Protein AF-A0A151J683-F1 (afdb_monomer_lite)

pLDDT: mean 82.58, std 15.47, range [33.47, 97.25]

Radius of gyration: 27.3 Å; chains: 1; bounding box: 64×72×67 Å

Organism: NCBI:txid471704

InterPro domains:
  IPR058912 Helix-turn-helix domain, animal [PF26215] (237-296)
  IPR059466 Domain of unknown function DUF8422 [PF28514] (6-114)

Secondary structure (DSSP, 8-state):
-HHHHHHHHHHHHHHHHHHHHTTTEEEEE-SSTT-EEEEEHHHHHHHHHHHHT-TTT----SS--HHHHHHHHHHHHHHHHHTTSS-HHHHHHH--SSPBPPEEEEEE-TTSTT--EEEEEE-TTBTTHHHHHHHHHHHHHHSPPPTT---SHHHHHHHHTT-PPPTT--------TTHHHH--HHHHHHHHHHTHHHHGGG--S-HHHHHHHHHHHH--SS---------TT-------TTSSS-HHHHHHHHHHHHHHHHHHS-HHHHHHHHHHHHHHHHHTT--HHHHHHHHHHHHHHHHHHHHHHHHTTT------------PPP--------

Structure (mmCIF, N/CA/C/O backbone):
data_AF-A0A151J683-F1
#
_entry.id   AF-A0A151J683-F1
#
loop_
_atom_site.group_PDB
_atom_site.id
_atom_site.type_symbol
_atom_site.label_atom_id
_atom_site.label_alt_id
_atom_site.label_comp_id
_atom_site.label_asym_id
_atom_site.label_entity_id
_atom_site.label_seq_id
_atom_site.pdbx_PDB_ins_code
_atom_site.Cartn_x
_atom_site.Cartn_y
_atom_site.Cartn_z
_atom_site.occupancy
_atom_site.B_iso_or_equiv
_atom_site.auth_seq_id
_atom_site.auth_comp_id
_atom_site.auth_asym_id
_atom_site.auth_atom_id
_atom_site.pdbx_PDB_model_num
ATOM 1 N N . MET A 1 1 ? 32.826 29.620 -10.966 1.00 59.91 1 MET A N 1
ATOM 2 C CA . MET A 1 1 ? 31.416 29.176 -11.103 1.00 59.91 1 MET A CA 1
ATOM 3 C C . MET A 1 1 ? 31.017 28.889 -12.564 1.00 59.91 1 MET A C 1
ATOM 5 O O . MET A 1 1 ? 30.569 27.783 -12.842 1.00 59.91 1 MET A O 1
ATOM 9 N N . ASN A 1 2 ? 31.281 29.788 -13.527 1.00 72.00 2 ASN A N 1
ATOM 10 C CA . ASN A 1 2 ? 30.904 29.612 -14.949 1.00 72.00 2 ASN A CA 1
ATOM 11 C C . ASN A 1 2 ? 31.523 28.403 -15.686 1.00 72.00 2 ASN A C 1
ATOM 13 O O . ASN A 1 2 ? 30.877 27.813 -16.549 1.00 72.00 2 ASN A O 1
ATOM 17 N N . PHE A 1 3 ? 32.752 27.999 -15.353 1.00 81.00 3 PHE A N 1
ATOM 18 C CA . PHE A 1 3 ? 33.409 26.854 -16.001 1.00 81.00 3 PHE A CA 1
ATOM 19 C C . PHE A 1 3 ? 32.742 25.510 -15.660 1.00 81.00 3 PHE A C 1
ATOM 21 O O . PHE A 1 3 ? 32.509 24.681 -16.540 1.00 81.00 3 PHE A O 1
ATOM 28 N N . VAL A 1 4 ? 32.367 25.321 -14.390 1.00 82.69 4 VAL A N 1
ATOM 29 C CA . VAL A 1 4 ? 31.678 24.110 -13.915 1.00 82.69 4 VAL A CA 1
ATOM 30 C C . VAL A 1 4 ? 30.303 23.989 -14.571 1.00 82.69 4 VAL A C 1
ATOM 32 O O . VAL A 1 4 ? 29.957 22.921 -15.070 1.00 82.69 4 VAL A O 1
ATOM 35 N N . ILE A 1 5 ? 29.563 25.098 -14.665 1.00 86.06 5 ILE A N 1
ATOM 36 C CA . ILE A 1 5 ? 28.252 25.140 -15.328 1.00 86.06 5 ILE A CA 1
ATOM 37 C C . ILE A 1 5 ? 28.378 24.749 -16.808 1.00 86.06 5 ILE A C 1
ATOM 39 O O . ILE A 1 5 ? 27.652 23.867 -17.265 1.00 86.06 5 ILE A O 1
ATOM 43 N N . LYS A 1 6 ? 29.346 25.313 -17.546 1.00 85.62 6 LYS A N 1
ATOM 44 C CA . LYS A 1 6 ? 29.590 24.947 -18.955 1.00 85.62 6 LYS A CA 1
ATOM 45 C C . LYS A 1 6 ? 29.946 23.465 -19.123 1.00 85.62 6 LYS A C 1
ATOM 47 O O . LYS A 1 6 ? 29.469 22.819 -20.058 1.00 85.62 6 LYS A O 1
ATOM 52 N N . LYS A 1 7 ? 30.745 22.895 -18.212 1.00 90.06 7 LYS A N 1
ATOM 53 C CA . LYS A 1 7 ? 31.099 21.465 -18.232 1.00 90.06 7 LYS A CA 1
ATOM 54 C C . LYS A 1 7 ? 29.875 20.577 -17.984 1.00 90.06 7 LYS A C 1
ATOM 56 O O . LYS A 1 7 ? 29.682 19.607 -18.716 1.00 90.06 7 LYS A O 1
ATOM 61 N N . LEU A 1 8 ? 29.019 20.936 -17.024 1.00 88.00 8 LEU A N 1
ATOM 62 C CA . LEU A 1 8 ? 27.767 20.224 -16.740 1.00 88.00 8 LEU A CA 1
ATOM 63 C C . LEU A 1 8 ? 26.769 20.320 -17.900 1.00 88.00 8 LEU A C 1
ATOM 65 O O . LEU A 1 8 ? 26.141 19.323 -18.250 1.00 88.00 8 LEU A O 1
ATOM 69 N N . GLN A 1 9 ? 26.660 21.480 -18.549 1.00 89.69 9 GLN A N 1
ATOM 70 C CA . GLN A 1 9 ? 25.826 21.656 -19.742 1.00 89.69 9 GLN A CA 1
ATOM 71 C C . GLN A 1 9 ? 26.317 20.783 -20.904 1.00 89.69 9 GLN A C 1
ATOM 73 O O . GLN A 1 9 ? 25.516 20.085 -21.530 1.00 89.69 9 GLN A O 1
ATOM 78 N N . LYS A 1 10 ? 27.635 20.756 -21.158 1.00 92.00 10 LYS A N 1
ATOM 79 C CA . LYS A 1 10 ? 28.234 19.879 -22.176 1.00 92.00 10 LYS A CA 1
ATOM 80 C C . LYS A 1 10 ? 27.976 18.405 -21.860 1.00 92.00 10 LYS A C 1
ATOM 82 O O . LYS A 1 10 ? 27.535 17.679 -22.746 1.00 92.00 10 LYS A O 1
ATOM 87 N N . ALA A 1 11 ? 28.201 17.981 -20.615 1.00 88.06 11 ALA A N 1
ATOM 88 C CA . ALA A 1 11 ? 27.941 16.611 -20.175 1.00 88.06 11 ALA A CA 1
ATOM 89 C C . ALA A 1 11 ? 26.461 16.236 -20.345 1.00 88.06 11 ALA A C 1
ATOM 91 O O . ALA A 1 11 ? 26.159 15.224 -20.962 1.00 88.06 11 ALA A O 1
ATOM 92 N N . THR A 1 12 ? 25.539 17.107 -19.924 1.00 89.81 12 THR A N 1
ATOM 93 C CA . THR A 1 12 ? 24.090 16.909 -20.092 1.00 89.81 12 THR A CA 1
ATOM 94 C C . THR A 1 12 ? 23.709 16.742 -21.561 1.00 89.81 12 THR A C 1
ATOM 96 O O . THR A 1 12 ? 22.898 15.880 -21.895 1.00 89.81 12 THR A O 1
ATOM 99 N N . ARG A 1 13 ? 24.297 17.544 -22.460 1.00 91.50 13 ARG A N 1
ATOM 100 C CA . ARG A 1 13 ? 24.064 17.425 -23.905 1.00 91.50 13 ARG A CA 1
ATOM 101 C C . ARG A 1 13 ? 24.543 16.077 -24.441 1.00 91.50 13 ARG A C 1
ATOM 103 O O . ARG A 1 13 ? 23.802 15.436 -25.177 1.00 91.50 13 ARG A O 1
ATOM 110 N N . LEU A 1 14 ? 25.743 15.643 -24.050 1.00 92.50 14 LEU A N 1
ATOM 111 C CA . LEU A 1 14 ? 26.297 14.345 -24.449 1.00 92.50 14 LEU A CA 1
ATOM 112 C C . LEU A 1 14 ? 25.451 13.185 -23.918 1.00 92.50 14 LEU A C 1
ATOM 114 O O . LEU A 1 14 ? 25.126 12.285 -24.681 1.00 92.50 14 LEU A O 1
ATOM 118 N N . THR A 1 15 ? 25.019 13.233 -22.656 1.00 87.31 15 THR A N 1
ATOM 119 C CA . THR A 1 15 ? 24.122 12.221 -22.085 1.00 87.31 15 THR A CA 1
ATOM 120 C C . THR A 1 15 ? 22.791 12.176 -22.830 1.00 87.31 15 THR A C 1
ATOM 122 O O . THR A 1 15 ? 22.326 11.097 -23.177 1.00 87.31 15 THR A O 1
ATOM 125 N N . LYS A 1 16 ? 22.182 13.331 -23.135 1.00 88.12 16 LYS A N 1
ATOM 126 C CA . LYS A 1 16 ? 20.941 13.382 -23.925 1.00 88.12 16 LYS A CA 1
ATOM 127 C C . LYS A 1 16 ? 21.124 12.786 -25.321 1.00 88.12 16 LYS A C 1
ATOM 129 O O . LYS A 1 16 ? 20.215 12.112 -25.789 1.00 88.12 16 LYS A O 1
ATOM 134 N N . GLN A 1 17 ? 22.265 13.027 -25.966 1.00 92.56 17 GLN A N 1
ATOM 135 C CA . GLN A 1 17 ? 22.574 12.435 -27.267 1.00 92.56 17 GLN A CA 1
ATOM 136 C C . GLN A 1 17 ? 22.744 10.916 -27.153 1.00 92.56 17 GLN A C 1
ATOM 138 O O . GLN A 1 17 ? 22.044 10.180 -27.834 1.00 92.56 17 GLN A O 1
ATOM 143 N N . PHE A 1 18 ? 23.547 10.449 -26.195 1.00 90.81 18 PHE A N 1
ATOM 144 C CA . PHE A 1 18 ? 23.730 9.023 -25.922 1.00 90.81 18 PHE A CA 1
ATOM 145 C C . PHE A 1 18 ? 22.398 8.300 -25.671 1.00 90.81 18 PHE A C 1
ATOM 147 O O . PHE A 1 18 ? 22.185 7.212 -26.194 1.00 90.81 18 PHE A O 1
ATOM 154 N N . LEU A 1 19 ? 21.481 8.908 -24.910 1.00 87.69 19 LEU A N 1
ATOM 155 C CA . LEU A 1 19 ? 20.151 8.346 -24.647 1.00 87.69 19 LEU A CA 1
ATOM 156 C C . LEU A 1 19 ? 19.264 8.284 -25.896 1.00 87.69 19 LEU A C 1
ATOM 158 O O . LEU A 1 19 ? 18.447 7.373 -26.008 1.00 87.69 19 LEU A O 1
ATOM 162 N N . LYS A 1 20 ? 19.404 9.239 -26.824 1.00 89.12 20 LYS A N 1
ATOM 163 C CA . LYS A 1 20 ? 18.702 9.194 -28.115 1.00 89.12 20 LYS A CA 1
ATOM 164 C C . LYS A 1 20 ? 19.240 8.065 -28.987 1.00 89.12 20 LYS A C 1
ATOM 166 O O . LYS A 1 20 ? 18.448 7.321 -29.555 1.00 89.12 20 LYS A O 1
ATOM 171 N N . ASP A 1 21 ? 20.560 7.919 -29.027 1.00 93.44 21 ASP A N 1
ATOM 172 C CA . ASP A 1 21 ? 21.237 6.907 -29.840 1.00 93.44 21 ASP A CA 1
ATOM 173 C C . ASP A 1 21 ? 21.041 5.489 -29.261 1.00 93.44 21 ASP A C 1
ATOM 175 O O . ASP A 1 21 ? 21.083 4.505 -29.993 1.00 93.44 21 ASP A O 1
ATOM 179 N N . ASN A 1 22 ? 20.761 5.374 -27.955 1.00 90.75 22 ASN A N 1
ATOM 180 C CA . ASN A 1 22 ? 20.608 4.107 -27.230 1.00 90.75 22 ASN A CA 1
ATOM 181 C C . ASN A 1 22 ? 19.241 3.993 -26.536 1.00 90.75 22 ASN A C 1
ATOM 183 O O . ASN A 1 22 ? 19.147 3.797 -25.322 1.00 90.75 22 ASN A O 1
ATOM 187 N N . SER A 1 23 ? 18.160 4.078 -27.313 1.00 89.00 23 SER A N 1
ATOM 188 C CA . SER A 1 23 ? 16.776 4.026 -26.802 1.00 89.00 23 SER A CA 1
ATOM 189 C C . SER A 1 23 ? 16.378 2.704 -26.112 1.00 89.00 23 SER A C 1
ATOM 191 O O . SER A 1 23 ? 15.359 2.647 -25.410 1.00 89.00 23 SER A O 1
ATOM 193 N N . ASN A 1 24 ? 17.198 1.660 -26.277 1.00 92.69 24 ASN A N 1
ATOM 194 C CA . ASN A 1 24 ? 17.048 0.343 -25.655 1.00 92.69 24 ASN A CA 1
ATOM 195 C C . ASN A 1 24 ? 17.653 0.258 -24.245 1.00 92.69 24 ASN A C 1
ATOM 197 O O . ASN A 1 24 ? 17.499 -0.766 -23.591 1.00 92.69 24 ASN A O 1
ATOM 201 N N . ILE A 1 25 ? 18.314 1.307 -23.747 1.00 90.19 25 ILE A N 1
ATOM 202 C CA . ILE A 1 25 ? 18.862 1.337 -22.386 1.00 90.19 25 ILE A CA 1
ATOM 203 C C . ILE A 1 25 ? 17.926 2.137 -21.482 1.00 90.19 25 ILE A C 1
ATOM 205 O O . ILE A 1 25 ? 17.517 3.252 -21.809 1.00 90.19 25 ILE A O 1
ATOM 209 N N . ILE A 1 26 ? 17.608 1.590 -20.310 1.00 89.12 26 ILE A N 1
ATOM 210 C CA . ILE A 1 26 ? 16.901 2.300 -19.246 1.00 89.12 26 ILE A CA 1
ATOM 211 C C . ILE A 1 26 ? 17.846 2.570 -18.077 1.00 89.12 26 ILE A C 1
ATOM 213 O O . ILE A 1 26 ? 18.561 1.684 -17.612 1.00 89.12 26 ILE A O 1
ATOM 217 N N . PHE A 1 27 ? 17.825 3.805 -17.582 1.00 88.94 27 PHE A N 1
ATOM 218 C CA . PHE A 1 27 ? 18.538 4.201 -16.374 1.00 88.94 27 PHE A CA 1
ATOM 219 C C . PHE A 1 27 ? 17.545 4.323 -15.221 1.00 88.94 27 PHE A C 1
ATOM 221 O O . PHE A 1 27 ? 16.542 5.027 -15.324 1.00 88.94 27 PHE A O 1
ATOM 228 N N . THR A 1 28 ? 17.823 3.636 -14.118 1.00 89.44 28 THR A N 1
ATOM 229 C CA . THR A 1 28 ? 17.003 3.670 -12.900 1.00 89.44 28 THR A CA 1
ATOM 230 C C . THR A 1 28 ? 17.891 3.683 -11.659 1.00 89.44 28 THR A C 1
ATOM 232 O O . THR A 1 28 ? 19.108 3.521 -11.747 1.00 89.44 28 THR A O 1
ATOM 235 N N . LYS A 1 29 ? 17.302 3.890 -10.484 1.00 90.38 29 LYS A N 1
ATOM 236 C CA . LYS A 1 29 ? 18.019 3.765 -9.211 1.00 90.38 29 LYS A CA 1
ATOM 237 C C . LYS A 1 29 ? 18.026 2.311 -8.746 1.00 90.38 29 LYS A C 1
ATOM 239 O O . LYS A 1 29 ? 17.080 1.572 -8.994 1.00 90.38 29 LYS A O 1
ATOM 244 N N . ALA A 1 30 ? 19.067 1.904 -8.034 1.00 89.56 30 ALA A N 1
ATOM 245 C CA . ALA A 1 30 ? 19.053 0.655 -7.284 1.00 89.56 30 ALA A CA 1
ATOM 246 C C . ALA A 1 30 ? 18.146 0.767 -6.046 1.00 89.56 30 ALA A C 1
ATOM 248 O O . ALA A 1 30 ? 17.974 1.848 -5.484 1.00 89.56 30 ALA A O 1
ATOM 249 N N . ASP A 1 31 ? 17.623 -0.369 -5.574 1.00 87.19 31 ASP A N 1
ATOM 250 C CA . ASP A 1 31 ? 16.829 -0.444 -4.333 1.00 87.19 31 ASP A CA 1
ATOM 251 C C . ASP A 1 31 ? 17.633 -0.008 -3.090 1.00 87.19 31 ASP A C 1
ATOM 253 O O . ASP A 1 31 ? 17.064 0.509 -2.132 1.00 87.19 31 ASP A O 1
ATOM 257 N N . LYS A 1 32 ? 18.964 -0.187 -3.102 1.00 84.12 32 LYS A N 1
ATOM 258 C CA . LYS A 1 32 ? 19.872 0.211 -2.014 1.00 84.12 32 LYS A CA 1
ATOM 259 C C . LYS A 1 32 ? 21.160 0.837 -2.549 1.00 84.12 32 LYS A C 1
ATOM 261 O O . LYS A 1 32 ? 21.602 0.509 -3.647 1.00 84.12 32 LYS A O 1
ATOM 266 N N . GLY A 1 33 ? 21.771 1.703 -1.739 1.00 78.94 33 GLY A N 1
ATOM 267 C CA . GLY A 1 33 ? 23.107 2.260 -1.987 1.00 78.94 33 GLY A CA 1
ATOM 268 C C . GLY A 1 33 ? 23.156 3.530 -2.842 1.00 78.94 33 GLY A C 1
ATOM 269 O O . GLY A 1 33 ? 24.246 3.956 -3.197 1.00 78.94 33 GLY A O 1
ATOM 270 N N . ASN A 1 34 ? 22.009 4.138 -3.179 1.00 81.38 34 ASN A N 1
ATOM 271 C CA . ASN A 1 34 ? 21.927 5.344 -4.023 1.00 81.38 34 ASN A CA 1
ATOM 272 C C . ASN A 1 34 ? 22.697 5.216 -5.359 1.00 81.38 34 ASN A C 1
ATOM 274 O O . ASN A 1 34 ? 23.260 6.181 -5.873 1.00 81.38 34 ASN A O 1
ATOM 278 N N . LEU A 1 35 ? 22.730 4.004 -5.916 1.00 86.31 35 LEU A N 1
ATOM 279 C CA . LEU A 1 35 ? 23.409 3.700 -7.172 1.00 86.31 35 LEU A CA 1
ATOM 280 C C . LEU A 1 35 ? 22.477 3.936 -8.361 1.00 86.31 35 LEU A C 1
ATOM 282 O O . LEU A 1 35 ? 21.280 3.656 -8.287 1.00 86.31 35 LEU A O 1
ATOM 286 N N . THR A 1 36 ? 23.040 4.408 -9.472 1.00 88.44 36 THR A N 1
ATOM 287 C CA . THR A 1 36 ? 22.355 4.436 -10.772 1.00 88.44 36 THR A CA 1
ATOM 288 C C . THR A 1 36 ? 22.694 3.160 -11.532 1.00 88.44 36 THR A C 1
ATOM 290 O O . THR A 1 36 ? 23.856 2.768 -11.590 1.00 88.44 36 THR A O 1
ATOM 293 N N . VAL A 1 37 ? 21.685 2.512 -12.106 1.00 88.50 37 VAL A N 1
ATOM 294 C CA . VAL A 1 37 ? 21.803 1.246 -12.830 1.00 88.50 37 VAL A CA 1
ATOM 295 C C . VAL A 1 37 ? 21.332 1.454 -14.261 1.00 88.50 37 VAL A C 1
ATOM 297 O O . VAL A 1 37 ? 20.245 1.990 -14.480 1.00 88.50 37 VAL A O 1
ATOM 300 N N . ALA A 1 38 ? 22.147 1.017 -15.216 1.00 90.00 38 ALA A N 1
ATOM 301 C CA . ALA A 1 38 ? 21.772 0.894 -16.617 1.00 90.00 38 ALA A CA 1
ATOM 302 C C . ALA A 1 38 ? 21.305 -0.543 -16.881 1.00 90.00 38 ALA A C 1
ATOM 304 O O . ALA A 1 38 ? 21.977 -1.493 -16.479 1.00 90.00 38 ALA A O 1
ATOM 305 N N . LEU A 1 39 ? 20.154 -0.703 -17.525 1.00 90.19 39 LEU A N 1
ATOM 306 C CA . LEU A 1 39 ? 19.576 -2.001 -17.868 1.00 90.19 39 LEU A CA 1
ATOM 307 C C . LEU A 1 39 ? 19.152 -2.005 -19.332 1.00 90.19 39 LEU A C 1
ATOM 309 O O . LEU A 1 39 ? 18.758 -0.969 -19.867 1.00 90.19 39 LEU A O 1
ATOM 313 N N . ASP A 1 40 ? 19.151 -3.185 -19.945 1.00 91.69 40 ASP A N 1
ATOM 314 C CA . ASP A 1 40 ? 18.393 -3.388 -21.173 1.00 91.69 40 ASP A CA 1
ATOM 315 C C . ASP A 1 40 ? 16.893 -3.195 -20.888 1.00 91.69 40 ASP A C 1
ATOM 317 O O . ASP A 1 40 ? 16.332 -3.742 -19.929 1.00 91.69 40 ASP A O 1
ATOM 321 N N . LYS A 1 41 ? 16.248 -2.365 -21.704 1.00 90.75 41 LYS A N 1
ATOM 322 C CA . LYS A 1 41 ? 14.857 -1.947 -21.541 1.00 90.75 41 LYS A CA 1
ATOM 323 C C . LYS A 1 41 ? 13.892 -3.107 -21.752 1.00 90.75 41 LYS A C 1
ATOM 325 O O . LYS A 1 41 ? 12.904 -3.189 -21.022 1.00 90.75 41 LYS A O 1
ATOM 330 N N . ASN A 1 42 ? 14.163 -3.994 -22.707 1.00 92.94 42 ASN A N 1
ATOM 331 C CA . ASN A 1 42 ? 13.291 -5.130 -22.993 1.00 92.94 42 ASN A CA 1
ATOM 332 C C . ASN A 1 42 ? 13.355 -6.136 -21.846 1.00 92.94 42 ASN A C 1
ATOM 334 O O . ASN A 1 42 ? 12.316 -6.469 -21.281 1.00 92.94 42 ASN A O 1
ATOM 338 N N . MET A 1 43 ? 14.562 -6.484 -21.393 1.00 90.94 43 MET A N 1
ATOM 339 C CA . MET A 1 43 ? 14.770 -7.331 -20.216 1.00 90.94 43 MET A CA 1
ATOM 340 C C . MET A 1 43 ? 14.099 -6.741 -18.965 1.00 90.94 43 MET A C 1
ATOM 342 O O . MET A 1 43 ? 13.485 -7.463 -18.178 1.00 90.94 43 MET A O 1
ATOM 346 N N . TYR A 1 44 ? 14.197 -5.423 -18.758 1.00 91.81 44 TYR A N 1
ATOM 347 C CA . TYR A 1 44 ? 13.517 -4.751 -17.650 1.00 91.81 44 TYR A CA 1
ATOM 348 C C . TYR A 1 44 ? 11.992 -4.899 -17.747 1.00 91.81 44 TYR A C 1
ATOM 350 O O . TYR A 1 44 ? 11.351 -5.296 -16.772 1.00 91.81 44 TYR A O 1
ATOM 358 N N . ILE A 1 45 ? 11.409 -4.615 -18.917 1.00 91.19 45 ILE A N 1
ATOM 359 C CA . ILE A 1 45 ? 9.962 -4.723 -19.145 1.00 91.19 45 ILE A CA 1
ATOM 360 C C . ILE A 1 45 ? 9.489 -6.168 -18.955 1.00 91.19 45 ILE A C 1
ATOM 362 O O . ILE A 1 45 ? 8.460 -6.382 -18.318 1.00 91.19 45 ILE A O 1
ATOM 366 N N . GLU A 1 46 ? 10.226 -7.157 -19.457 1.00 92.38 46 GLU A N 1
ATOM 367 C CA . GLU A 1 46 ? 9.890 -8.575 -19.295 1.00 92.38 46 GLU A CA 1
ATOM 368 C C . GLU A 1 46 ? 9.933 -9.022 -17.837 1.00 92.38 46 GLU A C 1
ATOM 370 O O . GLU A 1 46 ? 8.989 -9.663 -17.370 1.00 92.38 46 GLU A O 1
ATOM 375 N N . LYS A 1 47 ? 10.964 -8.628 -17.076 1.00 90.75 47 LYS A N 1
ATOM 376 C CA . LYS A 1 47 ? 11.034 -8.924 -15.636 1.00 90.75 47 LYS A CA 1
ATOM 377 C C . LYS A 1 47 ? 9.848 -8.325 -14.882 1.00 90.75 47 LYS A C 1
ATOM 379 O O . LYS A 1 47 ? 9.265 -8.995 -14.033 1.00 90.75 47 LYS A O 1
ATOM 384 N N . VAL A 1 48 ? 9.471 -7.083 -15.201 1.00 90.50 48 VAL A N 1
ATOM 385 C CA . VAL A 1 48 ? 8.307 -6.420 -14.592 1.00 90.50 48 VAL A CA 1
ATOM 386 C C . VAL A 1 48 ? 7.010 -7.136 -14.963 1.00 90.50 48 VAL A C 1
ATOM 388 O O . VAL A 1 48 ? 6.206 -7.411 -14.078 1.00 90.50 48 VAL A O 1
ATOM 391 N N . LYS A 1 49 ? 6.811 -7.477 -16.241 1.00 90.88 49 LYS A N 1
ATOM 392 C CA . LYS A 1 49 ? 5.623 -8.212 -16.702 1.00 90.88 49 LYS A CA 1
ATOM 393 C C . LYS A 1 49 ? 5.505 -9.577 -16.034 1.00 90.88 49 LYS A C 1
ATOM 395 O O . LYS A 1 49 ? 4.436 -9.894 -15.538 1.00 90.88 49 LYS A O 1
ATOM 400 N N . THR A 1 50 ? 6.601 -10.330 -15.966 1.00 90.88 50 THR A N 1
ATOM 401 C CA . THR A 1 50 ? 6.649 -11.642 -15.300 1.00 90.88 50 THR A CA 1
ATOM 402 C C . THR A 1 50 ? 6.247 -11.528 -13.831 1.00 90.88 50 THR A C 1
ATOM 404 O O . THR A 1 50 ? 5.486 -12.347 -13.333 1.00 90.88 50 THR A O 1
ATOM 407 N N . MET A 1 51 ? 6.706 -10.482 -13.135 1.00 86.19 51 MET A N 1
ATOM 408 C CA . MET A 1 51 ? 6.342 -10.250 -11.735 1.00 86.19 51 MET A CA 1
ATOM 409 C C . MET A 1 51 ? 4.872 -9.831 -11.562 1.00 86.19 51 MET A C 1
ATOM 411 O O . MET A 1 51 ? 4.249 -10.207 -10.577 1.00 86.19 51 MET A O 1
ATOM 415 N N . LEU A 1 52 ? 4.318 -9.064 -12.505 1.00 86.38 52 LEU A N 1
ATOM 416 C CA . LEU A 1 52 ? 2.917 -8.624 -12.492 1.00 86.38 52 LEU A CA 1
ATOM 417 C C . LEU A 1 52 ? 1.930 -9.680 -13.013 1.00 86.38 52 LEU A C 1
ATOM 419 O O . LEU A 1 52 ? 0.722 -9.463 -12.932 1.00 86.38 52 LEU A O 1
ATOM 423 N N . ASP A 1 53 ? 2.412 -10.792 -13.574 1.00 87.12 53 ASP A N 1
ATOM 424 C CA . ASP A 1 53 ? 1.545 -11.860 -14.076 1.00 87.12 53 ASP A CA 1
ATOM 425 C C . ASP A 1 53 ? 1.013 -12.777 -12.964 1.00 87.12 53 ASP A C 1
ATOM 427 O O . ASP A 1 53 ? 0.056 -13.515 -13.194 1.00 87.12 53 ASP A O 1
ATOM 431 N N . ASP A 1 54 ? 1.569 -12.668 -11.752 1.00 83.38 54 ASP A N 1
ATOM 432 C CA . ASP A 1 54 ? 1.085 -13.356 -10.556 1.00 83.38 54 ASP A CA 1
ATOM 433 C C . ASP A 1 54 ? -0.400 -13.047 -10.292 1.00 83.38 54 ASP A C 1
ATOM 435 O O . ASP A 1 54 ? -0.763 -11.942 -9.878 1.00 83.38 54 ASP A O 1
ATOM 439 N N . LYS A 1 55 ? -1.255 -14.047 -10.534 1.00 76.94 55 LYS A N 1
ATOM 440 C CA . LYS A 1 55 ? -2.715 -13.952 -10.385 1.00 76.94 55 LYS A CA 1
ATOM 441 C C . LYS A 1 55 ? -3.183 -14.050 -8.938 1.00 76.94 55 LYS A C 1
ATOM 443 O O . LYS A 1 55 ? -4.335 -13.707 -8.681 1.00 76.94 55 LYS A O 1
ATOM 448 N N . ASP A 1 56 ? -2.326 -14.495 -8.021 1.00 73.06 56 ASP A N 1
ATOM 449 C CA . ASP A 1 56 ? -2.662 -14.540 -6.598 1.00 73.06 56 ASP A CA 1
ATOM 450 C C . ASP A 1 56 ? -2.592 -13.131 -5.987 1.00 73.06 56 ASP A C 1
ATOM 452 O O . ASP A 1 56 ? -3.388 -12.791 -5.113 1.00 73.06 56 ASP A O 1
ATOM 456 N N . THR A 1 57 ? -1.673 -12.291 -6.483 1.00 72.62 57 THR A N 1
ATOM 457 C CA . THR A 1 57 ? -1.447 -10.928 -5.972 1.00 72.62 57 THR A CA 1
ATOM 458 C C . THR A 1 57 ? -2.086 -9.837 -6.839 1.00 72.62 57 THR A C 1
ATOM 460 O O . THR A 1 57 ? -2.588 -8.840 -6.311 1.00 72.62 57 THR A O 1
ATOM 463 N N . TYR A 1 58 ? -2.061 -9.977 -8.169 1.00 77.88 58 TYR A N 1
ATOM 464 C CA . TYR A 1 58 ? -2.455 -8.919 -9.103 1.00 77.88 58 TYR A CA 1
ATOM 465 C C . TYR A 1 58 ? -3.662 -9.303 -9.959 1.00 77.88 58 TYR A C 1
ATOM 467 O O . TYR A 1 58 ? -3.767 -10.401 -10.501 1.00 77.88 58 TYR A O 1
ATOM 475 N N . MET A 1 59 ? -4.548 -8.330 -10.176 1.00 78.19 59 MET A N 1
ATOM 476 C CA . MET A 1 59 ? -5.697 -8.462 -11.067 1.00 78.19 59 MET A CA 1
ATOM 477 C C . MET A 1 59 ? -5.673 -7.370 -12.135 1.00 78.19 59 MET A C 1
ATOM 479 O O . MET A 1 59 ? -5.502 -6.185 -11.844 1.00 78.19 59 MET A O 1
ATOM 483 N N . LYS A 1 60 ? -5.882 -7.768 -13.392 1.00 79.31 60 LYS A N 1
ATOM 484 C CA . LYS A 1 60 ? -5.986 -6.826 -14.507 1.00 79.31 60 LYS A CA 1
ATOM 485 C C . LYS A 1 60 ? -7.349 -6.138 -14.477 1.00 79.31 60 LYS A C 1
ATOM 487 O O . LYS A 1 60 ? -8.385 -6.796 -14.507 1.00 79.31 60 LYS A O 1
ATOM 492 N N . ILE A 1 61 ? -7.339 -4.810 -14.470 1.00 76.12 61 ILE A N 1
ATOM 493 C CA . ILE A 1 61 ? -8.553 -3.993 -14.530 1.00 76.12 61 ILE A CA 1
ATOM 494 C C . ILE A 1 61 ? -8.855 -3.664 -15.999 1.00 76.12 61 ILE A C 1
ATOM 496 O O . ILE A 1 61 ? -7.956 -3.302 -16.757 1.00 76.12 61 ILE A O 1
ATOM 500 N N . LEU A 1 62 ? -10.122 -3.801 -16.406 1.00 76.56 62 LEU A N 1
ATOM 501 C CA . LEU A 1 62 ? -10.567 -3.599 -17.795 1.00 76.56 62 LEU A CA 1
ATOM 502 C C . LEU A 1 62 ? -10.803 -2.127 -18.163 1.00 76.56 62 LEU A C 1
ATOM 504 O O . LEU A 1 62 ? -10.767 -1.775 -19.338 1.00 76.56 62 LEU A O 1
ATOM 508 N N . LYS A 1 63 ? -11.069 -1.273 -17.170 1.00 76.75 63 LYS A N 1
ATOM 509 C CA . LYS A 1 63 ? -11.413 0.140 -17.356 1.00 76.75 63 LYS A CA 1
ATOM 510 C C . LYS A 1 63 ? -10.662 1.014 -16.363 1.00 76.75 63 LYS A C 1
ATOM 512 O O . LYS A 1 63 ? -10.528 0.652 -15.199 1.00 76.75 63 LYS A O 1
ATOM 517 N N . ASP A 1 64 ? -10.238 2.185 -16.818 1.00 78.62 64 ASP A N 1
ATOM 518 C CA . ASP A 1 64 ? -9.622 3.196 -15.965 1.00 78.62 64 ASP A CA 1
ATOM 519 C C . ASP A 1 64 ? -10.569 3.621 -14.811 1.00 78.62 64 ASP A C 1
ATOM 521 O O . ASP A 1 64 ? -11.668 4.132 -15.072 1.00 78.62 64 ASP A O 1
ATOM 525 N N . PRO A 1 65 ? -10.178 3.417 -13.533 1.00 78.38 65 PRO A N 1
ATOM 526 C CA . PRO A 1 65 ? -10.996 3.764 -12.375 1.00 78.38 65 PRO A CA 1
ATOM 527 C C . PRO A 1 65 ? -10.926 5.251 -11.983 1.00 78.38 65 PRO A C 1
ATOM 529 O O . PRO A 1 65 ? -11.643 5.656 -11.066 1.00 78.38 65 PRO A O 1
ATOM 532 N N . THR A 1 66 ? -10.091 6.065 -12.638 1.00 80.50 66 THR A N 1
ATOM 533 C CA . THR A 1 66 ? -9.767 7.445 -12.226 1.00 80.50 66 THR A CA 1
ATOM 534 C C . THR A 1 66 ? -11.002 8.318 -12.044 1.00 80.50 66 THR A C 1
ATOM 536 O O . THR A 1 66 ? -11.174 8.947 -11.002 1.00 80.50 66 THR A O 1
ATOM 539 N N . SER A 1 67 ? -11.919 8.304 -13.013 1.00 81.00 67 SER A N 1
ATOM 540 C CA . SER A 1 67 ? -13.163 9.086 -12.948 1.00 81.00 67 SER A CA 1
ATOM 541 C C . SER A 1 67 ? -14.020 8.727 -11.730 1.00 81.00 67 SER A C 1
ATOM 543 O O . SER A 1 67 ? -14.513 9.610 -11.029 1.00 81.00 67 SER A O 1
ATOM 545 N N . LYS A 1 68 ? -14.151 7.430 -11.427 1.00 80.62 68 LYS A N 1
ATOM 546 C CA . LYS A 1 68 ? -14.901 6.937 -10.266 1.00 80.62 68 LYS A CA 1
ATOM 547 C C . LYS A 1 68 ? -14.239 7.363 -8.956 1.00 80.62 68 LYS A C 1
ATOM 549 O O . LYS A 1 68 ? -14.930 7.814 -8.048 1.00 80.62 68 LYS A O 1
ATOM 554 N N . ILE A 1 69 ? -12.914 7.253 -8.867 1.00 83.50 69 ILE A N 1
ATOM 555 C CA . ILE A 1 69 ? -12.145 7.677 -7.688 1.00 83.50 69 ILE A CA 1
ATOM 556 C C . ILE A 1 69 ? -12.307 9.184 -7.453 1.00 83.50 69 ILE A C 1
ATOM 558 O O . ILE A 1 69 ? -12.636 9.594 -6.341 1.00 83.50 69 ILE A O 1
ATOM 562 N N . ASN A 1 70 ? -12.163 9.997 -8.503 1.00 84.56 70 ASN A N 1
ATOM 563 C CA . ASN A 1 70 ? -12.347 11.447 -8.427 1.00 84.56 70 ASN A CA 1
ATOM 564 C C . ASN A 1 70 ? -13.762 11.814 -7.973 1.00 84.56 70 ASN A C 1
ATOM 566 O O . ASN A 1 70 ? -13.926 12.658 -7.096 1.00 84.56 70 ASN A O 1
ATOM 570 N N . ASN A 1 71 ? -14.789 11.156 -8.513 1.00 83.69 71 ASN A N 1
ATOM 571 C CA . ASN A 1 71 ? -16.171 11.405 -8.108 1.00 83.69 71 ASN A CA 1
ATOM 572 C C . ASN A 1 71 ? -16.413 11.049 -6.635 1.00 83.69 71 ASN A C 1
ATOM 574 O O . ASN A 1 71 ? -17.008 11.846 -5.912 1.00 83.69 71 ASN A O 1
ATOM 578 N N . ASN A 1 72 ? -15.899 9.907 -6.169 1.00 85.38 72 ASN A N 1
ATOM 579 C CA . ASN A 1 72 ? -16.008 9.501 -4.767 1.00 85.38 72 ASN A CA 1
ATOM 580 C C . ASN A 1 72 ? -15.310 10.497 -3.828 1.00 85.38 72 ASN A C 1
ATOM 582 O O . ASN A 1 72 ? -15.878 10.881 -2.806 1.00 85.38 72 ASN A O 1
ATOM 586 N N . LEU A 1 73 ? -14.105 10.951 -4.190 1.00 89.88 73 LEU A N 1
ATOM 587 C CA . LEU A 1 73 ? -13.374 11.970 -3.438 1.00 89.88 73 LEU A CA 1
ATOM 588 C C . LEU A 1 73 ? -14.158 13.286 -3.383 1.00 89.88 73 LEU A C 1
ATOM 590 O O . LEU A 1 73 ? -14.344 13.849 -2.308 1.00 89.88 73 LEU A O 1
ATOM 594 N N . ARG A 1 74 ? -14.660 13.766 -4.527 1.00 89.62 74 ARG A N 1
ATOM 595 C CA . ARG A 1 74 ? -15.440 15.010 -4.606 1.00 89.62 74 ARG A CA 1
ATOM 596 C C . ARG A 1 74 ? -16.705 14.936 -3.757 1.00 89.62 74 ARG A C 1
ATOM 598 O O . ARG A 1 74 ? -16.994 15.887 -3.039 1.00 89.62 74 ARG A O 1
ATOM 605 N N . GLN A 1 75 ? -17.426 13.814 -3.795 1.00 88.06 75 GLN A N 1
ATOM 606 C CA . GLN A 1 75 ? -18.612 13.594 -2.961 1.00 88.06 75 GLN A CA 1
ATOM 607 C C . GLN A 1 75 ? -18.273 13.609 -1.467 1.00 88.06 75 GLN A C 1
ATOM 609 O O . GLN A 1 75 ? -18.972 14.260 -0.691 1.00 88.06 75 GLN A O 1
ATOM 614 N N . LEU A 1 76 ? -17.190 12.933 -1.069 1.00 91.00 76 LEU A N 1
ATOM 615 C CA . LEU A 1 76 ? -16.714 12.914 0.314 1.00 91.00 76 LEU A CA 1
ATOM 616 C C . LEU A 1 76 ? -16.373 14.332 0.801 1.00 91.00 76 LEU A C 1
ATOM 618 O O . LEU A 1 76 ? -16.919 14.793 1.802 1.00 91.00 76 LEU A O 1
ATOM 622 N N . LEU A 1 77 ? -15.534 15.053 0.052 1.00 94.06 77 LEU A N 1
ATOM 623 C CA . LEU A 1 77 ? -15.088 16.398 0.420 1.00 94.06 77 LEU A CA 1
ATOM 624 C C . LEU A 1 77 ? -16.231 17.421 0.403 1.00 94.06 77 LEU A C 1
ATOM 626 O O . LEU A 1 77 ? -16.280 18.293 1.269 1.00 94.06 77 LEU A O 1
ATOM 630 N N . ALA A 1 78 ? -17.164 17.324 -0.549 1.00 89.69 78 ALA A N 1
ATOM 631 C CA . ALA A 1 78 ? -18.345 18.184 -0.586 1.00 89.69 78 ALA A CA 1
ATOM 632 C C . ALA A 1 78 ? -19.234 17.972 0.649 1.00 89.69 78 ALA A C 1
ATOM 634 O O . ALA A 1 78 ? -19.721 18.944 1.227 1.00 89.69 78 ALA A O 1
ATOM 635 N N . GLY A 1 79 ? -19.397 16.718 1.087 1.00 91.06 79 GLY A N 1
ATOM 636 C CA . GLY A 1 79 ? -20.091 16.388 2.331 1.00 91.06 79 GLY A CA 1
ATOM 637 C C . GLY A 1 79 ? -19.412 17.010 3.550 1.00 91.06 79 GLY A C 1
ATOM 638 O O . GLY A 1 79 ? -20.072 17.673 4.348 1.00 91.06 79 GLY A O 1
ATOM 639 N N . TRP A 1 80 ? -18.089 16.868 3.659 1.00 94.19 80 TRP A N 1
ATOM 640 C CA . TRP A 1 80 ? -17.317 17.423 4.777 1.00 94.19 80 TRP A CA 1
ATOM 641 C C . TRP A 1 80 ?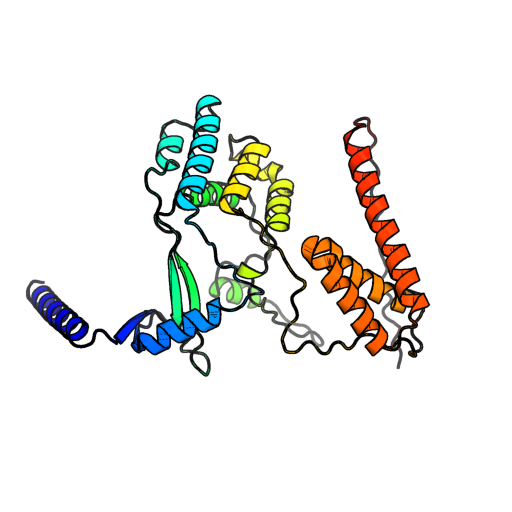 -17.364 18.946 4.832 1.00 94.19 80 TRP A C 1
ATOM 643 O O . TRP A 1 80 ? -17.513 19.512 5.912 1.00 94.19 80 TRP A O 1
ATOM 653 N N . LYS A 1 81 ? -17.291 19.607 3.672 1.00 93.69 81 LYS A N 1
ATOM 654 C CA . LYS A 1 81 ? -17.427 21.061 3.563 1.00 93.69 81 LYS A CA 1
ATOM 655 C C . LYS A 1 81 ? -18.826 21.525 3.971 1.00 93.69 81 LYS A C 1
ATOM 657 O O . LYS A 1 81 ? -18.945 22.446 4.766 1.00 93.69 81 LYS A O 1
ATOM 662 N N . LYS A 1 82 ? -19.885 20.868 3.482 1.00 93.19 82 LYS A N 1
ATOM 663 C CA . LYS A 1 82 ? -21.277 21.219 3.821 1.00 93.19 82 LYS A CA 1
ATOM 664 C C . LYS A 1 82 ? -21.561 21.110 5.323 1.00 93.19 82 LYS A C 1
ATOM 666 O O . LYS A 1 82 ? -22.323 21.910 5.851 1.00 93.19 82 LYS A O 1
ATOM 671 N N . GLN A 1 83 ? -20.964 20.124 5.991 1.00 92.31 83 GLN A N 1
ATOM 672 C CA . GLN A 1 83 ? -21.119 19.896 7.431 1.00 92.31 83 GLN A CA 1
ATOM 673 C C . GLN A 1 83 ? -20.084 20.651 8.286 1.00 92.31 83 GLN A C 1
ATOM 675 O O . GLN A 1 83 ? -20.036 20.448 9.495 1.00 92.31 83 GLN A O 1
ATOM 680 N N . ASN A 1 84 ? -19.252 21.509 7.680 1.00 92.94 84 ASN A N 1
ATOM 681 C CA . ASN A 1 84 ? -18.184 22.263 8.347 1.00 92.94 84 ASN A CA 1
ATOM 682 C C . ASN A 1 84 ? -17.169 21.397 9.123 1.00 92.94 84 ASN A C 1
ATOM 684 O O . ASN A 1 84 ? -16.552 21.868 10.075 1.00 92.94 84 ASN A O 1
ATOM 688 N N . TYR A 1 85 ? -16.949 20.140 8.716 1.00 92.88 85 TYR A N 1
ATOM 689 C CA . TYR A 1 85 ? -15.922 19.287 9.336 1.00 92.88 85 TYR A CA 1
ATOM 690 C C . TYR A 1 85 ? -14.499 19.702 8.954 1.00 92.88 85 TYR A C 1
ATOM 692 O O . TYR A 1 85 ? -13.545 19.429 9.680 1.00 92.88 85 TYR A O 1
ATOM 700 N N . ILE A 1 86 ? -14.355 20.348 7.797 1.00 93.44 86 ILE A N 1
ATOM 701 C CA . ILE A 1 86 ? -13.094 20.888 7.295 1.00 93.44 86 ILE A CA 1
ATOM 702 C C . ILE A 1 86 ? -13.280 22.350 6.901 1.00 93.44 86 ILE A C 1
ATOM 704 O O . ILE A 1 86 ? -14.363 22.757 6.478 1.00 93.44 86 ILE A O 1
ATOM 708 N N . SER A 1 87 ? -12.208 23.131 7.002 1.00 93.31 87 SER A N 1
ATOM 709 C CA . SER A 1 87 ? -12.190 24.510 6.520 1.00 93.31 87 SER A CA 1
ATOM 710 C C . SER A 1 87 ? -12.128 24.570 4.990 1.00 93.31 87 SER A C 1
ATOM 712 O O . SER A 1 87 ? -11.756 23.606 4.314 1.00 93.31 87 SER A O 1
ATOM 714 N N . GLU A 1 88 ? -12.410 25.748 4.432 1.00 93.38 88 GLU A N 1
ATOM 715 C CA . GLU A 1 88 ? -12.280 25.993 2.992 1.00 93.38 88 GLU A CA 1
ATOM 716 C C . GLU A 1 88 ? -10.840 25.798 2.488 1.00 93.38 88 GLU A C 1
ATOM 718 O O . GLU A 1 88 ? -10.623 25.306 1.380 1.00 93.38 88 GLU A O 1
ATOM 723 N N . SER A 1 89 ? -9.843 26.159 3.303 1.00 93.75 89 SER A N 1
ATOM 724 C CA . SER A 1 89 ? -8.432 25.967 2.961 1.00 93.75 89 SER A CA 1
ATOM 725 C C . SER A 1 89 ? -8.072 24.484 2.899 1.00 93.75 89 SER A C 1
ATOM 727 O O . SER A 1 89 ? -7.463 24.047 1.923 1.00 93.75 89 SER A O 1
ATOM 729 N N . THR A 1 90 ? -8.516 23.693 3.880 1.00 92.81 90 THR A N 1
ATOM 730 C CA . THR A 1 90 ? -8.331 22.239 3.875 1.00 92.81 90 THR A CA 1
ATOM 731 C C . THR A 1 90 ? -9.068 21.602 2.702 1.00 92.81 90 THR A C 1
ATOM 733 O O . THR A 1 90 ? -8.484 20.780 2.004 1.00 92.81 90 THR A O 1
ATOM 736 N N . TYR A 1 91 ? -10.302 22.017 2.402 1.00 94.31 91 TYR A N 1
ATOM 737 C CA . TYR A 1 91 ? -11.030 21.532 1.226 1.00 94.31 91 TYR A CA 1
ATOM 738 C C . TYR A 1 91 ? -10.229 21.743 -0.065 1.00 94.31 91 TYR A C 1
ATOM 740 O O . TYR A 1 91 ? -10.031 20.791 -0.815 1.00 94.31 91 TYR A O 1
ATOM 748 N N . LYS A 1 92 ? -9.707 22.955 -0.298 1.00 92.50 92 LYS A N 1
ATOM 749 C CA . LYS A 1 92 ? -8.895 23.270 -1.487 1.00 92.50 92 LYS A CA 1
ATOM 750 C C . LYS A 1 92 ? -7.599 22.463 -1.554 1.00 92.50 92 LYS A C 1
ATOM 752 O O . LYS A 1 92 ? -7.197 22.073 -2.643 1.00 92.50 92 LYS A O 1
ATOM 757 N N . GLN A 1 93 ? -6.967 22.192 -0.412 1.00 92.44 93 GLN A N 1
ATOM 758 C CA . GLN A 1 93 ? -5.760 21.366 -0.341 1.00 92.44 93 GLN A CA 1
ATOM 759 C C . GLN A 1 93 ? -6.043 19.890 -0.667 1.00 92.44 93 GLN A C 1
ATOM 761 O O . GLN A 1 93 ? -5.239 19.232 -1.324 1.00 92.44 93 GLN A O 1
ATOM 766 N N . LEU A 1 94 ? -7.171 19.357 -0.191 1.00 92.56 94 LEU A N 1
ATOM 767 C CA . LEU A 1 94 ? -7.560 17.962 -0.414 1.00 92.56 94 LEU A CA 1
ATOM 768 C C . LEU A 1 94 ? -8.162 17.729 -1.799 1.00 92.56 94 LEU A C 1
ATOM 770 O O . LEU A 1 94 ? -8.109 16.610 -2.310 1.00 92.56 94 LEU A O 1
ATOM 774 N N . TYR A 1 95 ? -8.756 18.762 -2.390 1.00 89.62 95 TYR A N 1
ATOM 775 C CA . TYR A 1 95 ? -9.403 18.676 -3.686 1.00 89.62 95 TYR A CA 1
ATOM 776 C C . TYR A 1 95 ? -8.392 18.374 -4.796 1.00 89.62 95 TYR A C 1
ATOM 778 O O . TYR A 1 95 ? -7.320 18.971 -4.876 1.00 89.62 95 TYR A O 1
ATOM 786 N N . CYS A 1 96 ? -8.771 17.469 -5.695 1.00 84.12 96 CYS A N 1
ATOM 787 C CA . CYS A 1 96 ? -8.011 17.141 -6.891 1.00 84.12 96 CYS A CA 1
ATOM 788 C C . CYS A 1 96 ? -8.919 17.296 -8.118 1.00 84.12 96 CYS A C 1
ATOM 790 O O . CYS A 1 96 ? -9.995 16.688 -8.184 1.00 84.12 96 CYS A O 1
ATOM 792 N N . SER A 1 97 ? -8.513 18.133 -9.079 1.00 76.19 97 SER A N 1
ATOM 793 C CA . SER A 1 97 ? -9.234 18.281 -10.348 1.00 76.19 97 SER A CA 1
ATOM 794 C C . SER A 1 97 ? -8.926 17.110 -11.280 1.00 76.19 97 SER A C 1
ATOM 796 O O . SER A 1 97 ? -9.860 16.414 -11.681 1.00 76.19 97 SER A O 1
ATOM 798 N N . ASP A 1 98 ? -7.634 16.857 -11.515 1.00 73.75 98 ASP A N 1
ATOM 799 C CA . ASP A 1 98 ? -7.111 15.979 -12.568 1.00 73.75 98 ASP A CA 1
ATOM 800 C C . ASP A 1 98 ? -6.018 15.050 -12.023 1.00 73.75 98 ASP A C 1
ATOM 802 O O . ASP A 1 98 ? -4.837 15.157 -12.350 1.00 73.75 98 ASP A O 1
ATOM 806 N N . GLY A 1 99 ? -6.414 14.143 -11.129 1.00 74.81 99 GLY A N 1
ATOM 807 C CA . GLY A 1 99 ? -5.496 13.164 -10.553 1.00 74.81 99 GLY A CA 1
ATOM 808 C C . GLY A 1 99 ? -4.994 12.163 -11.594 1.00 74.81 99 GLY A C 1
ATOM 809 O O . GLY A 1 99 ? -5.785 11.594 -12.346 1.00 74.81 99 GLY A O 1
ATOM 810 N N . ASN A 1 100 ? -3.689 11.898 -11.593 1.00 78.00 100 ASN A N 1
ATOM 811 C CA . ASN A 1 100 ? -3.078 10.872 -12.432 1.00 78.00 100 ASN A CA 1
ATOM 812 C C . ASN A 1 100 ? -3.303 9.462 -11.865 1.00 78.00 100 ASN A C 1
ATOM 814 O O . ASN A 1 100 ? -3.379 9.257 -10.650 1.00 78.00 100 ASN A O 1
ATOM 818 N N . ILE A 1 101 ? -3.321 8.462 -12.749 1.00 78.06 101 ILE A N 1
ATOM 819 C CA . ILE A 1 101 ? -3.241 7.056 -12.334 1.00 78.06 101 ILE A CA 1
ATOM 820 C C . ILE A 1 101 ? -1.861 6.816 -11.701 1.00 78.06 101 ILE A C 1
ATOM 822 O O . ILE A 1 101 ? -0.848 7.148 -12.333 1.00 78.06 101 ILE A O 1
ATOM 826 N N . PRO A 1 102 ? -1.792 6.210 -10.499 1.00 84.62 102 PRO A N 1
ATOM 827 C CA . PRO A 1 102 ? -0.527 5.812 -9.901 1.00 84.62 102 PRO A CA 1
ATOM 828 C C . PRO A 1 102 ? 0.306 4.944 -10.848 1.00 84.62 102 PRO A C 1
ATOM 830 O O . PRO A 1 102 ? -0.198 4.003 -11.465 1.00 84.62 102 PRO A O 1
ATOM 833 N N . ARG A 1 103 ? 1.600 5.248 -10.968 1.00 84.12 103 ARG A N 1
ATOM 834 C CA . ARG A 1 103 ? 2.499 4.566 -11.909 1.00 84.12 103 ARG A CA 1
ATOM 835 C C . ARG A 1 103 ? 3.365 3.548 -11.189 1.00 84.12 103 ARG A C 1
ATOM 837 O O . ARG A 1 103 ? 4.045 3.883 -10.222 1.00 84.12 103 ARG A O 1
ATOM 844 N N . ALA A 1 104 ? 3.393 2.324 -11.700 1.00 86.62 104 ALA A N 1
ATOM 845 C CA . ALA A 1 104 ? 4.333 1.310 -11.248 1.00 86.62 104 ALA A CA 1
ATOM 846 C C . ALA A 1 104 ? 5.692 1.482 -11.941 1.00 86.62 104 ALA A C 1
ATOM 848 O O . ALA A 1 104 ? 5.766 1.673 -13.156 1.00 86.62 104 ALA A O 1
ATOM 849 N N . TYR A 1 105 ? 6.772 1.369 -11.178 1.00 89.75 105 TYR A N 1
ATOM 850 C CA . TYR A 1 105 ? 8.132 1.225 -11.691 1.00 89.75 105 TYR A CA 1
ATOM 851 C C . TYR A 1 105 ? 8.905 0.238 -10.819 1.00 89.75 105 TYR A C 1
ATOM 853 O O . TYR A 1 105 ? 8.463 -0.115 -9.729 1.00 89.75 105 TYR A O 1
ATOM 861 N N . ALA A 1 106 ? 10.050 -0.238 -11.293 1.00 91.50 106 ALA A N 1
ATOM 862 C CA . ALA A 1 106 ? 10.812 -1.274 -10.626 1.00 91.50 106 ALA A CA 1
ATOM 863 C C . ALA A 1 106 ? 12.254 -0.846 -10.339 1.00 91.50 106 ALA A C 1
ATOM 865 O O . ALA A 1 106 ? 12.912 -0.187 -11.146 1.00 91.50 106 ALA A O 1
ATOM 866 N N . LEU A 1 107 ? 12.741 -1.247 -9.167 1.00 92.81 107 LEU A N 1
ATOM 867 C CA . LEU A 1 107 ? 14.094 -0.981 -8.691 1.00 92.81 107 LEU A CA 1
ATOM 868 C C . LEU A 1 107 ? 14.879 -2.299 -8.593 1.00 92.81 107 LEU A C 1
ATOM 870 O O . LEU A 1 107 ? 14.437 -3.208 -7.884 1.00 92.81 107 LEU A O 1
ATOM 874 N N . PRO A 1 108 ? 16.032 -2.447 -9.267 1.00 91.38 108 PRO A N 1
ATOM 875 C CA . PRO A 1 108 ? 16.868 -3.635 -9.142 1.00 91.38 108 PRO A CA 1
ATOM 876 C C . PRO A 1 108 ? 17.524 -3.724 -7.756 1.00 91.38 108 PRO A C 1
ATOM 878 O O . PRO A 1 108 ? 18.169 -2.787 -7.273 1.00 91.38 108 PRO A O 1
ATOM 881 N N . LYS A 1 109 ? 17.416 -4.896 -7.126 1.00 89.88 109 LYS A N 1
ATOM 882 C CA . LYS A 1 109 ? 18.132 -5.258 -5.896 1.00 89.88 109 LYS A CA 1
ATOM 883 C C . LYS A 1 109 ? 19.516 -5.800 -6.252 1.00 89.88 109 LYS A C 1
ATOM 885 O O . LYS A 1 109 ? 19.768 -6.994 -6.137 1.00 89.88 109 LYS A O 1
ATOM 890 N N . VAL A 1 110 ? 20.415 -4.906 -6.662 1.00 88.31 110 VAL A N 1
ATOM 891 C CA . VAL A 1 110 ? 21.782 -5.237 -7.132 1.00 88.31 110 VAL A CA 1
ATOM 892 C C . VAL A 1 110 ? 22.657 -5.973 -6.108 1.00 88.31 110 VAL A C 1
ATOM 894 O O . VAL A 1 110 ? 23.652 -6.582 -6.466 1.00 88.31 110 VAL A O 1
ATOM 897 N N . HIS A 1 111 ? 22.277 -5.940 -4.830 1.00 84.06 111 HIS A N 1
ATOM 898 C CA . HIS A 1 111 ? 22.955 -6.632 -3.731 1.00 84.06 111 HIS A CA 1
ATOM 899 C C . HIS A 1 111 ? 22.482 -8.087 -3.536 1.00 84.06 111 HIS A C 1
ATOM 901 O O . HIS A 1 111 ? 22.878 -8.730 -2.568 1.00 84.06 111 HIS A O 1
ATOM 907 N N . LYS A 1 112 ? 21.578 -8.594 -4.386 1.00 85.75 112 LYS A N 1
ATOM 908 C CA . LYS A 1 112 ? 21.066 -9.970 -4.337 1.00 85.75 112 LYS A CA 1
ATOM 909 C C . LYS A 1 112 ? 21.422 -10.715 -5.621 1.00 85.75 112 LYS A C 1
ATOM 911 O O . LYS A 1 112 ? 21.419 -10.125 -6.700 1.00 85.75 112 LYS A O 1
ATOM 916 N N . LEU A 1 113 ? 21.654 -12.022 -5.498 1.00 84.56 113 LEU A N 1
ATOM 917 C CA . LEU A 1 113 ? 21.897 -12.912 -6.635 1.00 84.56 113 LEU A CA 1
ATOM 918 C C . LEU A 1 113 ? 20.757 -12.794 -7.664 1.00 84.56 113 LEU A C 1
ATOM 920 O O . LEU A 1 113 ? 19.594 -12.669 -7.279 1.00 84.56 113 LEU A O 1
ATOM 924 N N . ASN A 1 114 ? 21.089 -12.811 -8.957 1.00 83.75 114 ASN A N 1
ATOM 925 C CA . ASN A 1 114 ? 20.171 -12.625 -10.095 1.00 83.75 114 ASN A CA 1
ATOM 926 C C . ASN A 1 114 ? 19.504 -11.239 -10.206 1.00 83.75 114 ASN A C 1
ATOM 928 O O . ASN A 1 114 ? 18.667 -11.030 -11.091 1.00 83.75 114 ASN A O 1
ATOM 932 N N . CYS A 1 115 ? 19.878 -10.281 -9.348 1.00 85.00 115 CYS A N 1
ATOM 933 C CA . CYS A 1 115 ? 19.380 -8.903 -9.355 1.00 85.00 115 CYS A CA 1
ATOM 934 C C . CYS A 1 115 ? 17.843 -8.824 -9.495 1.00 85.00 115 CYS A C 1
ATOM 936 O O . CYS A 1 115 ? 17.342 -8.250 -10.472 1.00 85.00 115 CYS A O 1
ATOM 938 N N . PRO A 1 116 ? 17.070 -9.418 -8.561 1.00 89.38 116 PRO A N 1
ATOM 939 C CA . PRO A 1 116 ? 15.616 -9.355 -8.592 1.00 89.38 116 PRO A CA 1
ATOM 940 C C . PRO A 1 116 ? 15.146 -7.905 -8.502 1.00 89.38 116 PRO A C 1
ATOM 942 O O . PRO A 1 116 ? 15.820 -7.047 -7.928 1.00 89.38 116 PRO A O 1
ATOM 945 N N . ILE A 1 117 ? 13.966 -7.630 -9.039 1.00 89.38 117 ILE A N 1
ATOM 946 C CA . ILE A 1 117 ? 13.383 -6.290 -9.030 1.00 89.38 117 ILE A CA 1
ATOM 947 C C . ILE A 1 117 ? 12.388 -6.115 -7.877 1.00 89.38 117 ILE A C 1
ATOM 949 O O . ILE A 1 117 ? 11.796 -7.074 -7.385 1.00 89.38 117 ILE A O 1
ATOM 953 N N . LYS A 1 118 ? 12.219 -4.876 -7.419 1.00 88.56 118 LYS A N 1
ATOM 954 C CA . LYS A 1 118 ? 11.179 -4.465 -6.473 1.00 88.56 118 LYS A CA 1
ATOM 955 C C . LYS A 1 118 ? 10.237 -3.500 -7.166 1.00 88.56 118 LYS A C 1
ATOM 957 O O . LYS A 1 118 ? 10.688 -2.440 -7.591 1.00 88.56 118 LYS A O 1
ATOM 962 N N . ILE A 1 119 ? 8.956 -3.836 -7.241 1.00 88.75 119 ILE A N 1
ATOM 963 C CA . ILE A 1 119 ? 7.941 -2.916 -7.755 1.00 88.75 119 ILE A CA 1
ATOM 964 C C . ILE A 1 119 ? 7.650 -1.846 -6.700 1.00 88.75 119 ILE A C 1
ATOM 966 O O . ILE A 1 119 ? 7.495 -2.146 -5.516 1.00 88.75 119 ILE A O 1
ATOM 970 N N . ILE A 1 120 ? 7.587 -0.598 -7.147 1.00 87.69 120 ILE A N 1
ATOM 971 C CA . ILE A 1 120 ? 7.177 0.575 -6.388 1.00 87.69 120 ILE A CA 1
ATOM 972 C C . ILE A 1 120 ? 6.019 1.227 -7.135 1.00 87.69 120 ILE A C 1
ATOM 974 O O . ILE A 1 120 ? 6.081 1.415 -8.351 1.00 87.69 120 ILE A O 1
ATOM 978 N N . ILE A 1 121 ? 4.976 1.593 -6.397 1.00 86.12 121 ILE A N 1
ATOM 979 C CA . ILE A 1 121 ? 3.862 2.377 -6.921 1.00 86.12 121 ILE A CA 1
ATOM 980 C C . ILE A 1 121 ? 4.093 3.837 -6.542 1.00 86.12 121 ILE A C 1
ATOM 982 O O . ILE A 1 121 ? 4.155 4.180 -5.363 1.00 86.12 121 ILE A O 1
ATOM 986 N N . SER A 1 122 ? 4.245 4.697 -7.546 1.00 85.69 122 SER A N 1
ATOM 987 C CA . SER A 1 122 ? 4.246 6.142 -7.356 1.00 85.69 122 SER A CA 1
ATOM 988 C C . SER A 1 122 ? 2.815 6.652 -7.395 1.00 85.69 122 SER A C 1
ATOM 990 O O . SER A 1 122 ? 2.184 6.648 -8.451 1.00 85.69 122 SER A O 1
ATOM 992 N N . SER A 1 123 ? 2.328 7.111 -6.247 1.00 84.31 123 SER A N 1
ATOM 993 C CA . SER A 1 123 ? 1.030 7.782 -6.121 1.00 84.31 123 SER A CA 1
ATOM 994 C C . SER A 1 123 ? 1.155 9.309 -6.139 1.00 84.31 123 SER A C 1
ATOM 996 O O . SER A 1 123 ? 0.202 9.994 -5.775 1.00 84.31 123 SER A O 1
ATOM 998 N N . LEU A 1 124 ? 2.318 9.849 -6.525 1.00 82.62 124 LEU A N 1
ATOM 999 C CA . LEU A 1 124 ? 2.502 11.292 -6.679 1.00 82.62 124 LEU A CA 1
ATOM 1000 C C . LEU A 1 124 ? 1.508 11.826 -7.712 1.00 82.62 124 LEU A C 1
ATOM 1002 O O . LEU A 1 124 ? 1.264 11.180 -8.732 1.00 82.62 124 LEU A O 1
ATOM 1006 N N . ASP A 1 125 ? 0.908 12.973 -7.403 1.00 81.31 125 ASP A N 1
ATOM 1007 C CA . ASP A 1 125 ? -0.112 13.634 -8.227 1.00 81.31 125 ASP A CA 1
ATOM 1008 C C . ASP A 1 125 ? -1.355 12.773 -8.517 1.00 81.31 125 ASP A C 1
ATOM 1010 O O . ASP A 1 125 ? -2.131 13.063 -9.429 1.00 81.31 125 ASP A O 1
ATOM 1014 N N . SER A 1 126 ? -1.564 11.699 -7.750 1.00 85.56 126 SER A N 1
ATOM 1015 C CA . SER A 1 126 ? -2.783 10.899 -7.844 1.00 85.56 126 SER A CA 1
ATOM 1016 C C . SER A 1 126 ? -3.937 11.545 -7.086 1.00 85.56 126 SER A C 1
ATOM 1018 O O . SER A 1 126 ? -3.739 12.289 -6.123 1.00 85.56 126 SER A O 1
ATOM 1020 N N . ALA A 1 127 ? -5.159 11.193 -7.485 1.00 86.50 127 ALA A N 1
ATOM 1021 C CA . ALA A 1 127 ? -6.395 11.729 -6.918 1.00 86.50 127 ALA A CA 1
ATOM 1022 C C . ALA A 1 127 ? -6.440 11.688 -5.382 1.00 86.50 127 ALA A C 1
ATOM 1024 O O . ALA A 1 127 ? -6.881 12.632 -4.736 1.00 86.50 127 ALA A O 1
ATOM 1025 N N . LEU A 1 128 ? -5.968 10.588 -4.791 1.00 89.44 128 LEU A N 1
ATOM 1026 C CA . LEU A 1 128 ? -6.073 10.330 -3.355 1.00 89.44 128 LEU A CA 1
ATOM 1027 C C . LEU A 1 128 ? -4.819 10.722 -2.571 1.00 89.44 128 LEU A C 1
ATOM 1029 O O . LEU A 1 128 ? -4.814 10.569 -1.353 1.00 89.44 128 LEU A O 1
ATOM 1033 N N . TYR A 1 129 ? -3.767 11.227 -3.223 1.00 89.69 129 TYR A N 1
ATOM 1034 C CA . TYR A 1 129 ? -2.492 11.522 -2.565 1.00 89.69 129 TYR A CA 1
ATOM 1035 C C . TYR A 1 129 ? -2.649 12.509 -1.403 1.00 89.69 129 TYR A C 1
ATOM 1037 O O . TYR A 1 129 ? -2.238 12.218 -0.280 1.00 89.69 129 TYR A O 1
ATOM 1045 N N . ASN A 1 130 ? -3.311 13.644 -1.648 1.00 92.44 130 ASN A N 1
ATOM 1046 C CA . ASN A 1 130 ? -3.510 14.676 -0.627 1.00 92.44 130 ASN A CA 1
ATOM 1047 C C . ASN A 1 130 ? -4.398 14.178 0.518 1.00 92.44 130 ASN A C 1
ATOM 1049 O O . ASN A 1 130 ? -4.111 14.458 1.681 1.00 92.44 130 ASN A O 1
ATOM 1053 N N . LEU A 1 131 ? -5.433 13.388 0.208 1.00 93.06 131 LEU A N 1
ATOM 1054 C CA . LEU A 1 131 ? -6.275 12.757 1.224 1.00 93.06 131 LEU A CA 1
ATOM 1055 C C . LEU A 1 131 ? -5.471 11.767 2.078 1.00 93.06 131 LEU A C 1
ATOM 1057 O O . LEU A 1 131 ? -5.551 11.813 3.303 1.00 93.06 131 LEU A O 1
ATOM 1061 N N . ALA A 1 132 ? -4.664 10.908 1.455 1.00 93.00 132 ALA A N 1
ATOM 1062 C CA . ALA A 1 132 ? -3.819 9.944 2.152 1.00 93.00 132 ALA A CA 1
ATOM 1063 C C . ALA A 1 132 ? -2.796 10.640 3.061 1.00 93.00 132 ALA A C 1
ATOM 1065 O O . ALA A 1 132 ? -2.651 10.261 4.222 1.00 93.00 132 ALA A O 1
ATOM 1066 N N . ALA A 1 133 ? -2.133 11.689 2.566 1.00 93.50 133 ALA A N 1
ATOM 1067 C CA . ALA A 1 133 ? -1.184 12.486 3.339 1.00 93.50 133 ALA A CA 1
ATOM 1068 C C . ALA A 1 133 ? -1.859 13.184 4.530 1.00 93.50 133 ALA A C 1
ATOM 1070 O O . ALA A 1 133 ? -1.323 13.187 5.640 1.00 93.50 133 ALA A O 1
ATOM 1071 N N . PHE A 1 134 ? -3.062 13.722 4.322 1.00 94.31 134 PHE A N 1
ATOM 1072 C CA . PHE A 1 134 ? -3.857 14.331 5.379 1.00 94.31 134 PHE A CA 1
ATOM 1073 C C . PHE A 1 134 ? -4.219 13.324 6.473 1.00 94.31 134 PHE A C 1
ATOM 1075 O O . PHE A 1 134 ? -3.886 13.555 7.636 1.00 94.31 134 PHE A O 1
ATOM 1082 N N . LEU A 1 135 ? -4.803 12.175 6.114 1.00 94.38 135 LEU A N 1
ATOM 1083 C CA . LEU A 1 135 ? -5.143 11.121 7.078 1.00 94.38 135 LEU A CA 1
ATOM 1084 C C . LEU A 1 135 ? -3.902 10.599 7.808 1.00 94.38 135 LEU A C 1
ATOM 1086 O O . LEU A 1 135 ? -3.927 10.443 9.026 1.00 94.38 135 LEU A O 1
ATOM 1090 N N . HIS A 1 136 ? -2.798 10.382 7.090 1.00 94.12 136 HIS A N 1
ATOM 1091 C CA . HIS A 1 136 ? -1.530 9.968 7.682 1.00 94.12 136 HIS A CA 1
ATOM 1092 C C . HIS A 1 136 ? -1.035 10.970 8.730 1.00 94.12 136 HIS A C 1
ATOM 1094 O O . HIS A 1 136 ? -0.642 10.568 9.823 1.00 94.12 136 HIS A O 1
ATOM 1100 N N . SER A 1 137 ? -1.105 12.271 8.431 1.00 94.06 137 SER A N 1
ATOM 1101 C CA . SER A 1 137 ? -0.671 13.310 9.367 1.00 94.06 137 SER A CA 1
ATOM 1102 C C . SER A 1 137 ? -1.488 13.321 10.662 1.00 94.06 137 SER A C 1
ATOM 1104 O O . SER A 1 137 ? -0.925 13.563 11.726 1.00 94.06 137 SER A O 1
ATOM 1106 N N . LEU A 1 138 ? -2.786 13.011 10.587 1.00 93.38 138 LEU A N 1
ATOM 1107 C CA . LEU A 1 138 ? -3.649 12.867 11.759 1.00 93.38 138 LEU A CA 1
ATOM 1108 C C . LEU A 1 138 ? -3.263 11.622 12.562 1.00 93.38 138 LEU A C 1
ATOM 1110 O O . LEU A 1 138 ? -3.004 11.711 13.755 1.00 93.38 138 LEU A O 1
ATOM 1114 N N . ILE A 1 139 ? -3.125 10.476 11.892 1.00 93.12 139 ILE A N 1
ATOM 1115 C CA . ILE A 1 139 ? -2.771 9.195 12.522 1.00 93.12 139 ILE A CA 1
ATOM 1116 C C . ILE A 1 139 ? -1.437 9.293 13.270 1.00 93.12 139 ILE A C 1
ATOM 1118 O O . ILE A 1 139 ? -1.346 8.859 14.414 1.00 93.12 139 ILE A O 1
ATOM 1122 N N . VAL A 1 140 ? -0.407 9.870 12.645 1.00 91.56 140 VAL A N 1
ATOM 1123 C CA . VAL A 1 140 ? 0.934 9.984 13.244 1.00 91.56 140 VAL A CA 1
ATOM 1124 C C . VAL A 1 140 ? 0.950 10.926 14.444 1.00 91.56 140 VAL A C 1
ATOM 1126 O O . VAL A 1 140 ? 1.680 10.671 15.397 1.00 91.56 140 VAL A O 1
ATOM 1129 N N . LYS A 1 141 ? 0.158 12.004 14.415 1.00 90.75 141 LYS A N 1
ATOM 1130 C CA . LYS A 1 141 ? 0.044 12.932 15.550 1.00 90.75 141 LYS A CA 1
ATOM 1131 C C . LYS A 1 141 ? -0.728 12.322 16.718 1.00 90.75 141 LYS A C 1
ATOM 1133 O O . LYS A 1 141 ? -0.410 12.615 17.863 1.00 90.75 141 LYS A O 1
ATOM 1138 N N . SER A 1 142 ? -1.723 11.490 16.424 1.00 91.00 142 SER A N 1
ATOM 1139 C CA . SER A 1 142 ? -2.638 10.940 17.424 1.00 91.00 142 SER A CA 1
ATOM 1140 C C . SER A 1 142 ? -2.171 9.637 18.062 1.00 91.00 142 SER A C 1
ATOM 1142 O O . SER A 1 142 ? -2.469 9.388 19.225 1.00 91.00 142 SER A O 1
ATOM 1144 N N . ILE A 1 143 ? -1.501 8.756 17.314 1.00 89.06 143 ILE A N 1
ATOM 1145 C CA . ILE A 1 143 ? -1.140 7.429 17.823 1.00 89.06 143 ILE A CA 1
ATOM 1146 C C . ILE A 1 143 ? 0.235 7.492 18.503 1.00 89.06 143 ILE A C 1
ATOM 1148 O O . ILE A 1 143 ? 1.228 7.791 17.834 1.00 89.06 143 ILE A O 1
ATOM 1152 N N . PRO A 1 144 ? 0.338 7.150 19.802 1.00 86.00 144 PRO A N 1
ATOM 1153 C CA . PRO A 1 144 ? 1.616 7.146 20.497 1.00 86.00 144 PRO A CA 1
ATOM 1154 C C . PRO A 1 144 ? 2.548 6.069 19.934 1.00 86.00 144 PRO A C 1
ATOM 1156 O O . PRO A 1 144 ? 2.127 4.964 19.574 1.00 86.00 144 PRO A O 1
ATOM 1159 N N . LYS A 1 145 ? 3.847 6.376 19.897 1.00 86.88 145 LYS A N 1
ATOM 1160 C CA . LYS A 1 145 ? 4.879 5.398 19.536 1.00 86.88 145 LYS A CA 1
ATOM 1161 C C . LYS A 1 145 ? 4.947 4.307 20.609 1.00 86.88 145 LYS A C 1
ATOM 1163 O O . LYS A 1 145 ? 4.931 4.596 21.803 1.00 86.88 145 LYS A O 1
ATOM 1168 N N . ALA A 1 146 ? 5.050 3.049 20.183 1.00 87.31 146 ALA A N 1
ATOM 1169 C CA . ALA A 1 146 ? 5.259 1.937 21.105 1.00 87.31 146 ALA A CA 1
ATOM 1170 C C . ALA A 1 146 ? 6.602 2.087 21.838 1.00 87.31 146 ALA A C 1
ATOM 1172 O O . ALA A 1 146 ? 7.582 2.531 21.243 1.00 87.31 146 ALA A O 1
ATOM 1173 N N . ALA A 1 147 ? 6.682 1.644 23.096 1.00 85.69 147 ALA A N 1
ATOM 1174 C CA . ALA A 1 147 ? 7.930 1.675 23.869 1.00 85.69 147 ALA A CA 1
ATOM 1175 C C . ALA A 1 147 ? 9.075 0.878 23.206 1.00 85.69 147 ALA A C 1
ATOM 1177 O O . ALA A 1 147 ? 10.249 1.196 23.384 1.00 85.69 147 ALA A O 1
ATOM 1178 N N . SER A 1 148 ? 8.731 -0.136 22.406 1.00 88.50 148 SER A N 1
ATOM 1179 C CA . SER A 1 148 ? 9.666 -0.942 21.616 1.00 88.50 148 SER A CA 1
ATOM 1180 C C . SER A 1 148 ? 10.067 -0.308 20.279 1.00 88.50 148 SER A C 1
ATOM 1182 O O . SER A 1 148 ? 10.819 -0.923 19.527 1.00 88.50 148 SER A O 1
ATOM 1184 N N . ASN A 1 149 ? 9.547 0.875 19.936 1.00 89.94 149 ASN A N 1
ATOM 1185 C CA . ASN A 1 149 ? 9.910 1.562 18.703 1.00 89.94 149 ASN A CA 1
ATOM 1186 C C . ASN A 1 149 ? 11.385 1.982 18.744 1.00 89.94 149 ASN A C 1
ATOM 1188 O O . ASN A 1 149 ? 11.868 2.504 19.750 1.00 89.94 149 ASN A O 1
ATOM 1192 N N . ILE A 1 150 ? 12.072 1.769 17.627 1.00 89.19 150 ILE A N 1
ATOM 1193 C CA . ILE A 1 150 ? 13.459 2.164 17.405 1.00 89.19 150 ILE A CA 1
ATOM 1194 C C . ILE A 1 150 ? 13.475 3.003 16.135 1.00 89.19 150 ILE A C 1
ATOM 1196 O O . ILE A 1 150 ? 12.997 2.552 15.095 1.00 89.19 150 ILE A O 1
ATOM 1200 N N . GLU A 1 151 ? 13.993 4.223 16.207 1.00 86.38 151 GLU A N 1
ATOM 1201 C CA . GLU A 1 151 ? 13.964 5.156 15.083 1.00 86.38 151 GLU A CA 1
ATOM 1202 C C . GLU A 1 151 ? 15.053 4.862 14.055 1.00 86.38 151 GLU A C 1
ATOM 1204 O O . GLU A 1 151 ? 14.833 5.001 12.852 1.00 86.38 151 GLU A O 1
ATOM 1209 N N . ASN A 1 152 ? 16.244 4.469 14.511 1.00 86.50 152 ASN A N 1
ATOM 1210 C CA . ASN A 1 152 ? 17.384 4.228 13.634 1.00 86.50 152 ASN A CA 1
ATOM 1211 C C . ASN A 1 152 ? 18.404 3.244 14.233 1.00 86.50 152 ASN A C 1
ATOM 1213 O O . ASN A 1 152 ? 18.330 2.837 15.393 1.00 86.50 152 ASN A O 1
ATOM 1217 N N . SER A 1 153 ? 19.390 2.863 13.416 1.00 89.06 153 SER A N 1
ATOM 1218 C CA . SER A 1 153 ? 20.439 1.915 13.801 1.00 89.06 153 SER A CA 1
ATOM 1219 C C . SER A 1 153 ? 21.337 2.413 14.936 1.00 89.06 153 SER A C 1
ATOM 1221 O O . SER A 1 153 ? 21.844 1.594 15.697 1.00 89.06 153 SER A O 1
ATOM 1223 N N . PHE A 1 154 ? 21.540 3.727 15.078 1.00 91.06 154 PHE A N 1
ATOM 1224 C CA . PHE A 1 154 ? 22.367 4.281 16.154 1.00 91.06 154 PHE A CA 1
ATOM 1225 C C . PHE A 1 154 ? 21.668 4.162 17.511 1.00 91.06 154 PHE A C 1
ATOM 1227 O O . PHE A 1 154 ? 22.295 3.740 18.482 1.00 91.06 154 PHE A O 1
ATOM 1234 N N . GLU A 1 155 ? 20.363 4.447 17.566 1.00 89.25 155 GLU A N 1
ATOM 1235 C CA . GLU A 1 155 ? 19.547 4.257 18.771 1.00 89.25 155 GLU A CA 1
ATOM 1236 C C . GLU A 1 155 ? 19.531 2.786 19.208 1.00 89.25 155 GLU A C 1
ATOM 1238 O O . GLU A 1 155 ? 19.676 2.483 20.394 1.00 89.25 155 GLU A O 1
ATOM 1243 N N . LEU A 1 156 ? 19.423 1.859 18.247 1.00 89.81 156 LEU A N 1
ATOM 1244 C CA . LEU A 1 156 ? 19.480 0.427 18.533 1.00 89.81 156 LEU A CA 1
ATOM 1245 C C . LEU A 1 156 ? 20.791 0.048 19.232 1.00 89.81 156 LEU A C 1
ATOM 1247 O O . LEU A 1 156 ? 20.768 -0.607 20.272 1.00 89.81 156 LEU A O 1
ATOM 1251 N N . VAL A 1 157 ? 21.930 0.487 18.687 1.00 89.56 157 VAL A N 1
ATOM 1252 C CA . VAL A 1 157 ? 23.254 0.212 19.267 1.00 89.56 157 VAL A CA 1
ATOM 1253 C C . VAL A 1 157 ? 23.355 0.778 20.681 1.00 89.56 157 VAL A C 1
ATOM 1255 O O . VAL A 1 157 ? 23.836 0.088 21.577 1.00 89.56 157 VAL A O 1
ATOM 1258 N N . GLN A 1 158 ? 22.869 2.000 20.911 1.00 89.06 158 GLN A N 1
ATOM 1259 C CA . GLN A 1 158 ? 22.880 2.614 22.240 1.00 89.06 158 GLN A CA 1
ATOM 1260 C C . GLN A 1 158 ? 22.046 1.822 23.254 1.00 89.06 158 GLN A C 1
ATOM 1262 O O . GLN A 1 158 ? 22.530 1.557 24.354 1.00 89.06 158 GLN A O 1
ATOM 1267 N N . LYS A 1 159 ? 20.831 1.397 22.881 1.00 86.56 159 LYS A N 1
ATOM 1268 C CA . LYS A 1 159 ? 19.956 0.591 23.749 1.00 86.56 159 LYS A CA 1
ATOM 1269 C C . LYS A 1 159 ? 20.540 -0.790 24.048 1.00 86.56 159 LYS A C 1
ATOM 1271 O O . LYS A 1 159 ? 20.412 -1.274 25.168 1.00 86.56 159 LYS A O 1
ATOM 1276 N N . LEU A 1 160 ? 21.210 -1.407 23.076 1.00 88.69 160 LEU A N 1
ATOM 1277 C CA . LEU A 1 160 ? 21.824 -2.726 23.242 1.00 88.69 160 LEU A CA 1
ATOM 1278 C C . LEU A 1 160 ? 23.151 -2.689 24.013 1.00 88.69 160 LEU A C 1
ATOM 1280 O O . LEU A 1 160 ? 23.510 -3.691 24.624 1.00 88.69 160 LEU A O 1
ATOM 1284 N N . LYS A 1 161 ? 23.866 -1.554 24.030 1.00 88.00 161 LYS A N 1
ATOM 1285 C CA . LYS A 1 161 ? 25.225 -1.438 24.597 1.00 88.00 161 LYS A CA 1
ATOM 1286 C C . LYS A 1 161 ? 25.345 -1.933 26.043 1.00 88.00 161 LYS A C 1
ATOM 1288 O O . LYS A 1 161 ? 26.380 -2.479 26.410 1.00 88.00 161 LYS A O 1
ATOM 1293 N N . ASN A 1 162 ? 24.298 -1.746 26.847 1.00 82.88 162 ASN A N 1
ATOM 1294 C CA . ASN A 1 162 ? 24.301 -2.079 28.274 1.00 82.88 162 ASN A CA 1
ATOM 1295 C C . ASN A 1 162 ? 23.515 -3.359 28.607 1.00 82.88 162 ASN A C 1
ATOM 1297 O O . ASN A 1 162 ? 23.391 -3.706 29.781 1.00 82.88 162 ASN A O 1
ATOM 1301 N N . ILE A 1 163 ? 22.980 -4.061 27.605 1.00 86.81 163 ILE A N 1
ATOM 1302 C CA . ILE A 1 163 ? 22.234 -5.303 27.820 1.00 86.81 163 ILE A CA 1
ATOM 1303 C C . ILE A 1 163 ? 23.231 -6.461 27.890 1.00 86.81 163 ILE A C 1
ATOM 1305 O O . ILE A 1 163 ? 23.887 -6.794 26.905 1.00 86.81 163 ILE A O 1
ATOM 1309 N N . LYS A 1 164 ? 23.336 -7.087 29.065 1.00 86.06 164 LYS A N 1
ATOM 1310 C CA . LYS A 1 164 ? 24.064 -8.348 29.246 1.00 86.06 164 LYS A CA 1
ATOM 1311 C C . LYS A 1 164 ? 23.101 -9.508 29.013 1.00 86.06 164 LYS A C 1
ATOM 1313 O O . LYS A 1 164 ? 22.001 -9.512 29.556 1.00 86.06 164 LYS A O 1
ATOM 1318 N N . ILE A 1 165 ? 23.508 -10.465 28.185 1.00 86.62 165 ILE A N 1
ATOM 1319 C CA . ILE A 1 165 ? 22.742 -11.685 27.923 1.00 86.62 165 ILE A CA 1
ATOM 1320 C C . ILE A 1 165 ? 23.283 -12.766 28.857 1.00 86.62 165 ILE A C 1
ATOM 1322 O O . ILE A 1 165 ? 24.459 -13.118 28.767 1.00 86.62 165 ILE A O 1
ATOM 1326 N N . ASP A 1 166 ? 22.438 -13.263 29.758 1.00 89.06 166 ASP A N 1
ATOM 1327 C CA . ASP A 1 166 ? 22.817 -14.303 30.715 1.00 89.06 166 ASP A CA 1
ATOM 1328 C C . ASP A 1 166 ? 23.146 -15.634 30.023 1.00 89.06 166 ASP A C 1
ATOM 1330 O O . ASP A 1 166 ? 22.650 -15.952 28.934 1.00 89.06 166 ASP A O 1
ATOM 1334 N N . HIS A 1 167 ? 23.959 -16.456 30.692 1.00 86.25 167 HIS A N 1
ATOM 1335 C CA . HIS A 1 167 ? 24.284 -17.800 30.224 1.00 86.25 167 HIS A CA 1
ATOM 1336 C C . HIS A 1 167 ? 23.007 -18.636 30.040 1.00 86.25 167 HIS A C 1
ATOM 1338 O O . HIS A 1 167 ? 22.227 -18.820 30.972 1.00 86.25 167 HIS A O 1
ATOM 1344 N N . GLY A 1 168 ? 22.803 -19.152 28.825 1.00 90.69 168 GLY A N 1
ATOM 1345 C CA . GLY A 1 168 ? 21.627 -19.947 28.452 1.00 90.69 168 GLY A CA 1
ATOM 1346 C C . GLY A 1 168 ? 20.578 -19.196 27.627 1.00 90.69 168 GLY A C 1
ATOM 1347 O O . GLY A 1 168 ? 19.650 -19.828 27.129 1.00 90.69 168 GLY A O 1
ATOM 1348 N N . PHE A 1 169 ? 20.736 -17.886 27.426 1.00 88.69 169 PHE A N 1
ATOM 1349 C CA . PHE A 1 169 ? 19.900 -17.116 26.506 1.00 88.69 169 PHE A CA 1
ATOM 1350 C C . PHE A 1 169 ? 20.598 -16.899 25.162 1.00 88.69 169 PHE A C 1
ATOM 1352 O O . PHE A 1 169 ? 21.822 -16.886 25.053 1.00 88.69 169 PHE A O 1
ATOM 1359 N N . SER A 1 170 ? 19.804 -16.749 24.105 1.00 87.19 170 SER A N 1
ATOM 1360 C CA . SER A 1 170 ? 20.283 -16.471 22.751 1.00 87.19 170 SER A CA 1
ATOM 1361 C C . SER A 1 170 ? 19.477 -15.335 22.146 1.00 87.19 170 SER A C 1
ATOM 1363 O O . SER A 1 170 ? 18.273 -15.220 22.378 1.00 87.19 170 SER A O 1
ATOM 1365 N N . LEU A 1 171 ? 20.147 -14.495 21.362 1.00 85.88 171 LEU A N 1
ATOM 1366 C CA . LEU A 1 171 ? 19.490 -13.432 20.620 1.00 85.88 171 LEU A CA 1
ATOM 1367 C C . LEU A 1 171 ? 18.887 -14.006 19.336 1.00 85.88 171 LEU A C 1
ATOM 1369 O O . LEU A 1 171 ? 19.578 -14.668 18.563 1.00 85.88 171 LEU A O 1
ATOM 1373 N N . VAL A 1 172 ? 17.609 -13.725 19.097 1.00 90.00 172 VAL A N 1
ATOM 1374 C CA . VAL A 1 172 ? 16.896 -14.148 17.887 1.00 90.00 172 VAL A CA 1
ATOM 1375 C C . VAL A 1 172 ? 16.527 -12.912 17.076 1.00 90.00 172 VAL A C 1
ATOM 1377 O O . VAL A 1 172 ? 15.982 -11.952 17.616 1.00 90.00 172 VAL A O 1
ATOM 1380 N N . SER A 1 173 ? 16.814 -12.947 15.775 1.00 88.94 173 SER A N 1
ATOM 1381 C CA . SER A 1 173 ? 16.364 -11.935 14.819 1.00 88.94 173 SER A CA 1
ATOM 1382 C C . SER A 1 173 ? 15.298 -12.532 13.909 1.00 88.94 173 SER A C 1
ATOM 1384 O O . SER A 1 173 ? 15.465 -13.637 13.390 1.00 88.94 173 SER A O 1
ATOM 1386 N N . LEU A 1 174 ? 14.191 -11.811 13.744 1.00 90.69 174 LEU A N 1
ATOM 1387 C CA . LEU A 1 174 ? 13.047 -12.206 12.929 1.00 90.69 174 LEU A CA 1
ATOM 1388 C C . LEU A 1 174 ? 12.799 -11.114 11.889 1.00 90.69 174 LEU A C 1
ATOM 1390 O O . LEU A 1 174 ? 12.753 -9.935 12.237 1.00 90.69 174 LEU A O 1
ATOM 1394 N N . ASP A 1 175 ? 12.618 -11.510 10.631 1.00 84.44 175 ASP A N 1
ATOM 1395 C CA . ASP A 1 175 ? 12.274 -10.601 9.535 1.00 84.44 175 ASP A CA 1
ATOM 1396 C C . ASP A 1 175 ? 10.885 -10.943 8.991 1.00 84.44 175 ASP A C 1
ATOM 1398 O O . ASP A 1 175 ? 10.552 -12.115 8.784 1.00 84.44 175 ASP A O 1
ATOM 1402 N N . VAL A 1 176 ? 10.067 -9.915 8.764 1.00 82.94 176 VAL A N 1
ATOM 1403 C CA . VAL A 1 176 ? 8.733 -10.086 8.182 1.00 82.94 176 VAL A CA 1
ATOM 1404 C C . VAL A 1 176 ? 8.854 -10.024 6.669 1.00 82.94 176 VAL A C 1
ATOM 1406 O O . VAL A 1 176 ? 9.285 -9.028 6.090 1.00 82.94 176 VAL A O 1
ATOM 1409 N N . ILE A 1 177 ? 8.424 -11.093 6.009 1.00 75.19 177 ILE A N 1
ATOM 1410 C CA . ILE A 1 177 ? 8.402 -11.161 4.551 1.00 75.19 177 ILE A CA 1
ATOM 1411 C C . ILE A 1 177 ? 7.233 -10.313 4.044 1.00 75.19 177 ILE A C 1
ATOM 1413 O O . ILE A 1 177 ? 6.131 -10.427 4.562 1.00 75.19 177 ILE A O 1
ATOM 1417 N N . SER A 1 178 ? 7.484 -9.478 3.032 1.00 72.81 178 SER A N 1
ATOM 1418 C CA . SER A 1 178 ? 6.439 -8.807 2.240 1.00 72.81 178 SER A CA 1
ATOM 1419 C C . SER A 1 178 ? 5.388 -8.018 3.041 1.00 72.81 178 SER A C 1
ATOM 1421 O O . SER A 1 178 ? 4.240 -7.908 2.626 1.00 72.81 178 SER A O 1
ATOM 1423 N N . LEU A 1 179 ? 5.799 -7.376 4.143 1.00 79.88 179 LEU A N 1
ATOM 1424 C CA . LEU A 1 179 ? 4.906 -6.665 5.069 1.00 79.88 179 LEU A CA 1
ATOM 1425 C C . LEU A 1 179 ? 3.824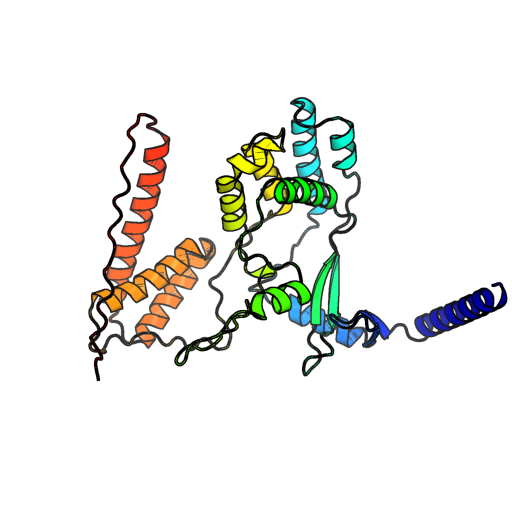 -5.808 4.382 1.00 79.88 179 LEU A C 1
ATOM 1427 O O . LEU A 1 179 ? 2.668 -5.873 4.765 1.00 79.88 179 LEU A O 1
ATOM 1431 N N . TYR A 1 180 ? 4.171 -5.013 3.367 1.00 76.75 180 TYR A N 1
ATOM 1432 C CA . TYR A 1 180 ? 3.213 -4.093 2.741 1.00 76.75 180 TYR A CA 1
ATOM 1433 C C . TYR A 1 180 ? 2.105 -4.773 1.929 1.00 76.75 180 TYR A C 1
ATOM 1435 O O . TYR A 1 180 ? 1.001 -4.241 1.881 1.00 76.75 180 TYR A O 1
ATOM 1443 N N . THR A 1 181 ? 2.389 -5.898 1.269 1.00 72.81 181 THR A N 1
ATOM 1444 C CA . THR A 1 181 ? 1.390 -6.601 0.444 1.00 72.81 181 THR A CA 1
ATOM 1445 C C . THR A 1 181 ? 0.497 -7.508 1.276 1.00 72.81 181 THR A C 1
ATOM 1447 O O . THR A 1 181 ? -0.616 -7.810 0.859 1.00 72.81 181 THR A O 1
ATOM 1450 N N . ASP A 1 182 ? 0.967 -7.893 2.462 1.00 74.12 182 ASP A N 1
ATOM 1451 C CA . ASP A 1 182 ? 0.341 -8.936 3.269 1.00 74.12 182 ASP A CA 1
ATOM 1452 C C . ASP A 1 182 ? -0.489 -8.365 4.432 1.00 74.12 182 ASP A C 1
ATOM 1454 O O . ASP A 1 182 ? -1.056 -9.133 5.207 1.00 74.12 182 ASP A O 1
ATOM 1458 N N . ILE A 1 183 ? -0.582 -7.034 4.581 1.00 80.50 183 ILE A N 1
ATOM 1459 C CA . ILE A 1 183 ? -1.433 -6.392 5.596 1.00 80.50 183 ILE A CA 1
ATOM 1460 C C . ILE A 1 183 ? -2.897 -6.412 5.128 1.00 80.50 183 ILE A C 1
ATOM 1462 O O . ILE A 1 183 ? -3.238 -5.711 4.171 1.00 80.50 183 ILE A O 1
ATOM 1466 N N . PRO A 1 184 ? -3.805 -7.121 5.827 1.00 82.25 184 PRO A N 1
ATOM 1467 C CA . PRO A 1 184 ? -5.222 -7.081 5.497 1.00 82.25 184 PRO A CA 1
ATOM 1468 C C . PRO A 1 184 ? -5.788 -5.686 5.771 1.00 82.25 184 PRO A C 1
ATOM 1470 O O . PRO A 1 184 ? -5.697 -5.170 6.889 1.00 82.25 184 PRO A O 1
ATOM 1473 N N . THR A 1 185 ? -6.415 -5.078 4.765 1.00 82.75 185 THR A N 1
ATOM 1474 C CA . THR A 1 185 ? -6.981 -3.724 4.885 1.00 82.75 185 THR A CA 1
ATOM 1475 C C . THR A 1 185 ? -8.039 -3.641 5.978 1.00 82.75 185 THR A C 1
ATOM 1477 O O . THR A 1 185 ? -8.142 -2.626 6.656 1.00 82.75 185 THR A O 1
ATOM 1480 N N . ASP A 1 186 ? -8.806 -4.711 6.181 1.00 82.62 186 ASP A N 1
ATOM 1481 C CA . ASP A 1 186 ? -9.875 -4.731 7.179 1.00 82.62 186 ASP A CA 1
ATOM 1482 C C . ASP A 1 186 ? -9.292 -4.715 8.600 1.00 82.62 186 ASP A C 1
ATOM 1484 O O . ASP A 1 186 ? -9.751 -3.937 9.433 1.00 82.62 186 ASP A O 1
ATOM 1488 N N . LEU A 1 187 ? -8.179 -5.427 8.839 1.00 87.19 187 LEU A N 1
ATOM 1489 C CA . LEU A 1 187 ? -7.433 -5.320 10.098 1.00 87.19 187 LEU A CA 1
ATOM 1490 C C . LEU A 1 187 ? -6.863 -3.913 10.306 1.00 87.19 187 LEU A C 1
ATOM 1492 O O . LEU A 1 187 ? -6.850 -3.424 11.434 1.00 87.19 187 LEU A O 1
ATOM 1496 N N . ALA A 1 188 ? -6.411 -3.242 9.243 1.00 89.81 188 ALA A N 1
ATOM 1497 C CA . ALA A 1 188 ? -5.956 -1.856 9.337 1.00 89.81 188 ALA A CA 1
ATOM 1498 C C . ALA A 1 188 ? -7.110 -0.902 9.705 1.00 89.81 188 ALA A C 1
ATOM 1500 O O . ALA A 1 188 ? -6.946 -0.034 10.563 1.00 89.81 188 ALA A O 1
ATOM 1501 N N . ILE A 1 189 ? -8.297 -1.088 9.118 1.00 90.00 189 ILE A N 1
ATOM 1502 C CA . ILE A 1 189 ? -9.502 -0.312 9.446 1.00 90.00 189 ILE A CA 1
ATOM 1503 C C . ILE A 1 189 ? -9.970 -0.569 10.885 1.00 90.00 189 ILE A C 1
ATOM 1505 O O . ILE A 1 189 ? -10.320 0.380 11.596 1.00 90.00 189 ILE A O 1
ATOM 1509 N N . ASP A 1 190 ? -9.945 -1.818 11.342 1.00 90.56 190 ASP A N 1
ATOM 1510 C CA . ASP A 1 190 ? -10.278 -2.174 12.722 1.00 90.56 190 ASP A CA 1
ATOM 1511 C C . ASP A 1 190 ? -9.257 -1.580 13.698 1.00 90.56 190 ASP A C 1
ATOM 1513 O O . ASP A 1 190 ? -9.623 -1.011 14.728 1.00 90.56 190 ASP A O 1
ATOM 1517 N N . ALA A 1 191 ? -7.970 -1.610 13.345 1.00 91.69 191 ALA A N 1
ATOM 1518 C CA . ALA A 1 191 ? -6.903 -0.997 14.125 1.00 91.69 191 ALA A CA 1
ATOM 1519 C C . ALA A 1 191 ? -7.069 0.525 14.276 1.00 91.69 191 ALA A C 1
ATOM 1521 O O . ALA A 1 191 ? -6.770 1.047 15.354 1.00 91.69 191 ALA A O 1
ATOM 1522 N N . LEU A 1 192 ? -7.549 1.221 13.237 1.00 92.75 192 LEU A N 1
ATOM 1523 C CA . LEU A 1 192 ? -7.914 2.642 13.304 1.00 92.75 192 LEU A CA 1
ATOM 1524 C C . LEU A 1 192 ? -9.161 2.852 14.167 1.00 92.75 192 LEU A C 1
ATOM 1526 O O . LEU A 1 192 ? -9.191 3.739 15.015 1.00 92.75 192 LEU A O 1
ATOM 1530 N N . SER A 1 193 ? -10.173 2.002 13.999 1.00 92.50 193 SER A N 1
ATOM 1531 C CA . SER A 1 193 ? -11.429 2.086 14.750 1.00 92.50 193 SER A CA 1
ATOM 1532 C C . SER A 1 193 ? -11.235 1.879 16.252 1.00 92.50 193 SER A C 1
ATOM 1534 O O . SER A 1 193 ? -11.905 2.548 17.041 1.00 92.50 193 SER A O 1
ATOM 1536 N N . ASN A 1 194 ? -10.318 0.992 16.642 1.00 93.19 194 ASN A N 1
ATOM 1537 C CA . ASN A 1 194 ? -9.973 0.699 18.036 1.00 93.19 194 ASN A CA 1
ATOM 1538 C C . ASN A 1 194 ? -9.116 1.790 18.689 1.00 93.19 194 ASN A C 1
ATOM 1540 O O . ASN A 1 194 ? -9.047 1.856 19.909 1.00 93.19 194 ASN A O 1
ATOM 1544 N N . ARG A 1 195 ? -8.458 2.640 17.892 1.00 92.81 195 ARG A N 1
ATOM 1545 C CA . ARG A 1 195 ? -7.644 3.775 18.367 1.00 92.81 195 ARG A CA 1
ATOM 1546 C C . ARG A 1 195 ? -8.335 5.118 18.152 1.00 92.81 195 ARG A C 1
ATOM 1548 O O . ARG A 1 195 ? -7.688 6.160 18.206 1.00 92.81 195 ARG A O 1
ATOM 1555 N N . TRP A 1 196 ? -9.640 5.094 17.883 1.00 93.62 196 TRP A N 1
ATOM 1556 C CA . TRP A 1 196 ? -10.397 6.298 17.566 1.00 93.62 196 TRP A CA 1
ATOM 1557 C C . TRP A 1 196 ? -10.347 7.333 18.688 1.00 93.62 196 TRP A C 1
ATOM 1559 O O . TRP A 1 196 ? -10.232 8.514 18.386 1.00 93.62 196 TRP A O 1
ATOM 1569 N N . ASP A 1 197 ? -10.348 6.886 19.944 1.00 91.94 197 ASP A N 1
ATOM 1570 C CA . ASP A 1 197 ? -10.313 7.766 21.116 1.00 91.94 197 ASP A CA 1
ATOM 1571 C C . ASP A 1 197 ? -9.079 8.686 21.113 1.00 91.94 197 ASP A C 1
ATOM 1573 O O . ASP A 1 197 ? -9.177 9.840 21.506 1.00 91.94 197 ASP A O 1
ATOM 1577 N N . CYS A 1 198 ? -7.940 8.231 20.577 1.00 91.62 198 CYS A N 1
ATOM 1578 C CA . CYS A 1 198 ? -6.750 9.074 20.401 1.00 91.62 198 CYS A CA 1
ATOM 1579 C C . CYS A 1 198 ? -6.843 9.961 19.146 1.00 91.62 198 CYS A C 1
ATOM 1581 O O . CYS A 1 198 ? -6.326 11.076 19.095 1.00 91.62 198 CYS A O 1
ATOM 1583 N N . ILE A 1 199 ? -7.467 9.448 18.081 1.00 92.25 199 ILE A N 1
ATOM 1584 C CA . ILE A 1 199 ? -7.561 10.142 16.788 1.00 92.25 199 ILE A CA 1
ATOM 1585 C C . ILE A 1 199 ? -8.514 11.337 16.873 1.00 92.25 199 ILE A C 1
ATOM 1587 O O . ILE A 1 199 ? -8.211 12.392 16.314 1.00 92.25 199 ILE A O 1
ATOM 1591 N N . CYS A 1 200 ? -9.633 11.206 17.590 1.00 91.31 200 CYS A N 1
ATOM 1592 C CA . CYS A 1 200 ? -10.625 12.273 17.695 1.00 91.31 200 CYS A CA 1
ATOM 1593 C C . CYS A 1 200 ? -10.114 13.520 18.426 1.00 91.31 200 CYS A C 1
ATOM 1595 O O . CYS A 1 200 ? -10.631 14.601 18.179 1.00 91.31 200 CYS A O 1
ATOM 1597 N N . GLU A 1 201 ? -9.071 13.411 19.254 1.00 88.56 201 GLU A N 1
ATOM 1598 C CA . GLU A 1 201 ? -8.460 14.570 19.927 1.00 88.56 201 GLU A CA 1
ATOM 1599 C C . GLU A 1 201 ? -7.857 15.578 18.940 1.00 88.56 201 GLU A C 1
ATOM 1601 O O . GLU A 1 201 ? -7.828 16.776 19.201 1.00 88.56 201 GLU A O 1
ATOM 1606 N N . ASN A 1 202 ? -7.380 15.096 17.790 1.00 85.94 202 ASN A N 1
ATOM 1607 C CA . ASN A 1 202 ? -6.707 15.915 16.782 1.00 85.94 202 ASN A CA 1
ATOM 1608 C C . ASN A 1 202 ? -7.507 16.006 15.475 1.00 85.94 202 ASN A C 1
ATOM 1610 O O . ASN A 1 202 ? -6.980 16.460 14.456 1.00 85.94 202 ASN A O 1
ATOM 1614 N N . CYS A 1 203 ? -8.759 15.542 15.471 1.00 87.50 203 CYS A N 1
ATOM 1615 C CA . CYS A 1 203 ? -9.555 15.403 14.263 1.00 87.50 203 CYS A CA 1
ATOM 1616 C C . CYS A 1 203 ? -10.998 15.862 14.475 1.00 87.50 203 CYS A C 1
ATOM 1618 O O . CYS A 1 203 ? -11.749 15.264 15.238 1.00 87.50 203 CYS A O 1
ATOM 1620 N N . ASN A 1 204 ? -11.415 16.862 13.698 1.00 87.81 204 ASN A N 1
ATOM 1621 C CA . ASN A 1 204 ? -12.793 17.365 13.703 1.00 87.81 204 ASN A CA 1
ATOM 1622 C C . ASN A 1 204 ? -13.760 16.489 12.885 1.00 87.81 204 ASN A C 1
ATOM 1624 O O . ASN A 1 204 ? -14.951 16.788 12.805 1.00 87.81 204 ASN A O 1
ATOM 1628 N N . LEU A 1 205 ? -13.263 15.429 12.238 1.00 91.50 205 LEU A N 1
ATOM 1629 C CA . LEU A 1 205 ? -14.101 14.517 11.467 1.00 91.50 205 LEU A CA 1
ATOM 1630 C C . LEU A 1 205 ? -14.787 13.512 12.397 1.00 91.50 205 LEU A C 1
ATOM 1632 O O . LEU A 1 205 ? -14.130 12.913 13.249 1.00 91.50 205 LEU A O 1
ATOM 1636 N N . PRO A 1 206 ? -16.077 13.220 12.176 1.00 92.62 206 PRO A N 1
ATOM 1637 C CA . PRO A 1 206 ? -16.726 12.075 12.793 1.00 92.62 206 PRO A CA 1
ATOM 1638 C C . PRO A 1 206 ? -16.033 10.747 12.447 1.00 92.62 206 PRO A C 1
ATOM 1640 O O . PRO A 1 206 ? -15.514 10.564 11.341 1.00 92.62 206 PRO A O 1
ATOM 1643 N N . LYS A 1 207 ? -16.098 9.772 13.366 1.00 92.88 207 LYS A N 1
ATOM 1644 C CA . LYS A 1 207 ? -15.483 8.438 13.209 1.00 92.88 207 LYS A CA 1
ATOM 1645 C C . LYS A 1 207 ? -15.847 7.761 11.896 1.00 92.88 207 LYS A C 1
ATOM 1647 O O . LYS A 1 207 ? -14.985 7.245 11.192 1.00 92.88 207 LYS A O 1
ATOM 1652 N N . ASN A 1 208 ? -17.137 7.735 11.578 1.00 90.56 208 ASN A N 1
ATOM 1653 C CA . ASN A 1 208 ? -17.659 7.111 10.366 1.00 90.56 208 ASN A CA 1
ATOM 1654 C C . ASN A 1 208 ? -17.080 7.755 9.100 1.00 90.56 208 ASN A C 1
ATOM 1656 O O . ASN A 1 208 ? -16.695 7.032 8.186 1.00 90.56 208 ASN A O 1
ATOM 1660 N N . GLU A 1 209 ? -16.968 9.082 9.064 1.00 91.25 209 GLU A N 1
ATOM 1661 C CA . GLU A 1 209 ? -16.409 9.817 7.931 1.00 91.25 209 GLU A CA 1
ATOM 1662 C C . GLU A 1 209 ? -14.903 9.595 7.794 1.00 91.25 209 GLU A C 1
ATOM 1664 O O . GLU A 1 209 ? -14.419 9.330 6.693 1.00 91.25 209 GLU A O 1
ATOM 1669 N N . PHE A 1 210 ? -14.162 9.593 8.903 1.00 93.94 210 PHE A N 1
ATOM 1670 C CA . PHE A 1 210 ? -12.738 9.266 8.88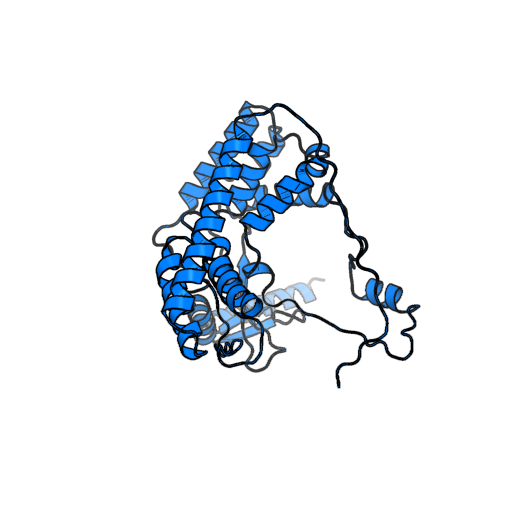2 1.00 93.94 210 PHE A CA 1
ATOM 1671 C C . PHE A 1 210 ? -12.491 7.838 8.387 1.00 93.94 210 PHE A C 1
ATOM 1673 O O . PHE A 1 210 ? -11.665 7.621 7.503 1.00 93.94 210 PHE A O 1
ATOM 1680 N N . ILE A 1 211 ? -13.233 6.855 8.906 1.00 91.25 211 ILE A N 1
ATOM 1681 C CA . ILE A 1 211 ? -13.119 5.461 8.463 1.00 91.25 211 ILE A CA 1
ATOM 1682 C C . ILE A 1 211 ? -13.543 5.315 7.001 1.00 91.25 211 ILE A C 1
ATOM 1684 O O . ILE A 1 211 ? -12.923 4.552 6.267 1.00 91.25 211 ILE A O 1
ATOM 1688 N N . LYS A 1 212 ? -14.548 6.062 6.539 1.00 88.88 212 LYS A N 1
ATOM 1689 C CA . LYS A 1 212 ? -14.944 6.099 5.127 1.00 88.88 212 LYS A CA 1
ATOM 1690 C C . LYS A 1 212 ? -13.838 6.673 4.238 1.00 88.88 212 LYS A C 1
ATOM 1692 O O . LYS A 1 212 ? -13.605 6.134 3.161 1.00 88.88 212 LYS A O 1
ATOM 1697 N N . ALA A 1 213 ? -13.129 7.707 4.684 1.00 91.69 213 ALA A N 1
ATOM 1698 C CA . ALA A 1 213 ? -11.980 8.261 3.971 1.00 91.69 213 ALA A CA 1
ATOM 1699 C C . ALA A 1 213 ? -10.776 7.317 3.970 1.00 91.69 213 ALA A C 1
ATOM 1701 O O . ALA A 1 213 ? -10.161 7.112 2.927 1.00 91.69 213 ALA A O 1
ATOM 1702 N N . ALA A 1 214 ? -10.469 6.709 5.118 1.00 92.25 214 ALA A N 1
ATOM 1703 C CA . ALA A 1 214 ? -9.425 5.700 5.237 1.00 92.25 214 ALA A CA 1
ATOM 1704 C C . ALA A 1 214 ? -9.736 4.509 4.333 1.00 92.25 214 ALA A C 1
ATOM 1706 O O . ALA A 1 214 ? -8.862 4.063 3.601 1.00 92.25 214 ALA A O 1
ATOM 1707 N N . ARG A 1 215 ? -10.998 4.062 4.304 1.00 88.81 215 ARG A N 1
ATOM 1708 C CA . ARG A 1 215 ? -11.467 3.086 3.326 1.00 88.81 215 ARG A CA 1
ATOM 1709 C C . ARG A 1 215 ? -11.252 3.602 1.928 1.00 88.81 215 ARG A C 1
ATOM 1711 O O . ARG A 1 215 ? -10.570 2.915 1.223 1.00 88.81 215 ARG A O 1
ATOM 1718 N N . LEU A 1 216 ? -11.687 4.795 1.533 1.00 86.69 216 LEU A N 1
ATOM 1719 C CA . LEU A 1 216 ? -11.463 5.296 0.169 1.00 86.69 216 LEU A CA 1
ATOM 1720 C C . LEU A 1 216 ? -9.979 5.293 -0.254 1.00 86.69 216 LEU A C 1
ATOM 1722 O O . LEU A 1 216 ? -9.684 4.978 -1.401 1.00 86.69 216 LEU A O 1
ATOM 1726 N N . VAL A 1 217 ? -9.058 5.618 0.658 1.00 88.44 217 VAL A N 1
ATOM 1727 C CA . VAL A 1 217 ? -7.602 5.552 0.420 1.00 88.44 217 VAL A CA 1
ATOM 1728 C C . VAL A 1 217 ? -7.095 4.107 0.335 1.00 88.44 217 VAL A C 1
ATOM 1730 O O . VAL A 1 217 ? -6.168 3.828 -0.423 1.00 88.44 217 VAL A O 1
ATOM 1733 N N . LEU A 1 218 ? -7.700 3.200 1.101 1.00 83.31 218 LEU A N 1
ATOM 1734 C CA . LEU A 1 218 ? -7.373 1.774 1.156 1.00 83.31 218 LEU A CA 1
ATOM 1735 C C . LEU A 1 218 ? -8.243 0.903 0.205 1.00 83.31 218 LEU A C 1
ATOM 1737 O O . LEU A 1 218 ? -7.952 -0.282 0.064 1.00 83.31 218 LEU A O 1
ATOM 1741 N N . ASP A 1 219 ? -9.279 1.458 -0.451 1.00 67.94 219 ASP A N 1
ATOM 1742 C CA . ASP A 1 219 ? -10.330 0.757 -1.220 1.00 67.94 219 ASP A CA 1
ATOM 1743 C C . ASP A 1 219 ? -10.040 0.776 -2.716 1.00 67.94 219 ASP A C 1
ATOM 1745 O O . ASP A 1 219 ? -9.759 1.820 -3.305 1.00 67.94 219 ASP A O 1
ATOM 1749 N N . LYS A 1 220 ? -10.072 -0.382 -3.395 1.00 60.38 220 LYS A N 1
ATOM 1750 C CA . LYS A 1 220 ? -11.214 -1.306 -3.658 1.00 60.38 220 LYS A CA 1
ATOM 1751 C C . LYS A 1 220 ? -12.299 -0.713 -4.575 1.00 60.38 220 LYS A C 1
ATOM 1753 O O . LYS A 1 220 ? -13.489 -0.741 -4.272 1.00 60.38 220 LYS A O 1
ATOM 1758 N N . ASN A 1 221 ? -11.934 -0.309 -5.793 1.00 42.72 221 ASN A N 1
ATOM 1759 C CA . ASN A 1 221 ? -12.874 -0.467 -6.909 1.00 42.72 221 ASN A CA 1
ATOM 1760 C C . ASN A 1 221 ? -12.779 -1.909 -7.439 1.00 42.72 221 ASN A C 1
ATOM 1762 O O . ASN A 1 221 ? -11.999 -2.185 -8.343 1.00 42.72 221 ASN A O 1
ATOM 1766 N N . ASN A 1 222 ? -13.624 -2.771 -6.855 1.00 44.25 222 ASN A N 1
ATOM 1767 C CA . ASN A 1 222 ? -13.919 -4.180 -7.171 1.00 44.25 222 ASN A CA 1
ATOM 1768 C C . ASN A 1 222 ? -12.979 -5.233 -6.566 1.00 44.25 222 ASN A C 1
ATOM 1770 O O . ASN A 1 222 ? -12.198 -5.856 -7.272 1.00 44.25 222 ASN A O 1
ATOM 1774 N N . SER A 1 223 ? -13.180 -5.471 -5.265 1.00 40.19 223 SER A N 1
ATOM 1775 C CA . SER A 1 223 ? -12.877 -6.724 -4.562 1.00 40.19 223 SER A CA 1
ATOM 1776 C C . SER A 1 223 ? -11.423 -7.191 -4.663 1.00 40.19 223 SER A C 1
ATOM 1778 O O . SER A 1 223 ? -11.049 -7.933 -5.567 1.00 40.19 223 SER A O 1
ATOM 1780 N N . LEU A 1 224 ? -10.615 -6.844 -3.656 1.00 46.16 224 LEU A N 1
ATOM 1781 C CA . LEU A 1 224 ? -9.507 -7.725 -3.299 1.00 46.16 224 LEU A CA 1
ATOM 1782 C C . LEU A 1 224 ? -10.133 -9.006 -2.772 1.00 46.16 224 LEU A C 1
ATOM 1784 O O . LEU A 1 224 ? -10.649 -9.077 -1.656 1.00 46.16 224 LEU A O 1
ATOM 1788 N N . ILE A 1 225 ? -10.181 -9.980 -3.659 1.00 45.34 225 ILE A N 1
ATOM 1789 C CA . ILE A 1 225 ? -10.630 -11.305 -3.337 1.00 45.34 225 ILE A CA 1
ATOM 1790 C C . ILE A 1 225 ? -9.375 -12.016 -2.854 1.00 45.34 225 ILE A C 1
ATOM 1792 O O . ILE A 1 225 ? -8.530 -12.416 -3.648 1.00 45.34 225 ILE A O 1
ATOM 1796 N N . PHE A 1 226 ? -9.226 -12.112 -1.541 1.00 48.47 226 PHE A N 1
ATOM 1797 C CA . PHE A 1 226 ? -8.122 -12.855 -0.959 1.00 48.47 226 PHE A CA 1
ATOM 1798 C C . PHE A 1 226 ? -8.403 -14.344 -1.131 1.00 48.47 226 PHE A C 1
ATOM 1800 O O . PHE A 1 226 ? -9.473 -14.815 -0.745 1.00 48.47 226 PHE A O 1
ATOM 1807 N N . ASP A 1 227 ? -7.470 -15.071 -1.739 1.00 64.81 227 ASP A N 1
ATOM 1808 C CA . ASP A 1 227 ? -7.432 -16.531 -1.688 1.00 64.81 227 ASP A CA 1
ATOM 1809 C C . ASP A 1 227 ? -6.451 -16.975 -0.593 1.00 64.81 227 ASP A C 1
ATOM 1811 O O . ASP A 1 227 ? -5.596 -16.213 -0.134 1.00 64.81 227 ASP A O 1
ATOM 1815 N N . TRP A 1 228 ? -6.560 -18.225 -0.156 1.00 73.75 228 TRP A N 1
ATOM 1816 C CA . TRP A 1 228 ? -5.596 -18.816 0.754 1.00 73.75 228 TRP A CA 1
ATOM 1817 C C . TRP A 1 228 ? -4.257 -19.064 0.033 1.00 73.75 228 TRP A C 1
ATOM 1819 O O . TRP A 1 228 ? -4.043 -20.098 -0.606 1.00 73.75 228 TRP A O 1
ATOM 1829 N N . TYR A 1 229 ? -3.332 -18.111 0.184 1.00 75.75 229 TYR A N 1
ATOM 1830 C CA . TYR A 1 229 ? -1.982 -18.180 -0.376 1.00 75.75 229 TYR A CA 1
ATOM 1831 C C . TYR A 1 229 ? -1.112 -19.261 0.288 1.00 75.75 229 TYR A C 1
ATOM 1833 O O . TYR A 1 229 ? -1.093 -19.422 1.515 1.00 75.75 229 TYR A O 1
ATOM 1841 N N . LYS A 1 230 ? -0.337 -19.979 -0.534 1.00 73.69 230 LYS A N 1
ATOM 1842 C CA . LYS A 1 230 ? 0.616 -21.019 -0.120 1.00 73.69 230 LYS A CA 1
ATOM 1843 C C . LYS A 1 230 ? 1.955 -20.761 -0.800 1.00 73.69 230 LYS A C 1
ATOM 1845 O O . LYS A 1 230 ? 2.018 -20.594 -2.011 1.00 73.69 230 LYS A O 1
ATOM 1850 N N . LYS A 1 231 ? 3.037 -20.772 -0.022 1.00 56.28 231 LYS A N 1
ATOM 1851 C CA . LYS A 1 231 ? 4.399 -20.674 -0.568 1.00 56.28 231 LYS A CA 1
ATOM 1852 C C . LYS A 1 231 ? 4.691 -21.883 -1.463 1.00 56.28 231 LYS A C 1
ATOM 1854 O O . LYS A 1 231 ? 4.196 -22.973 -1.190 1.00 56.28 231 LYS A O 1
ATOM 1859 N N . SER A 1 232 ? 5.578 -21.729 -2.445 1.00 59.19 232 SER A N 1
ATOM 1860 C CA . SER A 1 232 ? 6.046 -22.836 -3.301 1.00 59.19 232 SER A CA 1
ATOM 1861 C C . SER A 1 232 ? 6.711 -23.983 -2.527 1.00 59.19 232 SER A C 1
ATOM 1863 O O . SER A 1 232 ? 6.804 -25.097 -3.028 1.00 59.19 232 SER A O 1
ATOM 1865 N N . THR A 1 233 ? 7.143 -23.730 -1.290 1.00 65.19 233 THR A N 1
ATOM 1866 C CA . THR A 1 233 ? 7.709 -24.723 -0.368 1.00 65.19 233 THR A CA 1
ATOM 1867 C C . THR A 1 233 ? 6.671 -25.403 0.532 1.00 65.19 233 THR A C 1
ATOM 1869 O O . THR A 1 233 ? 7.039 -26.141 1.446 1.00 65.19 233 THR A O 1
ATOM 1872 N N . PHE A 1 234 ? 5.375 -25.143 0.335 1.00 79.38 234 PHE A N 1
ATOM 1873 C CA . PHE A 1 234 ? 4.312 -25.753 1.129 1.00 79.38 234 PHE A CA 1
ATOM 1874 C C . PHE A 1 234 ? 4.238 -27.263 0.873 1.00 79.38 234 PHE A C 1
ATOM 1876 O O . PHE A 1 234 ? 3.939 -27.702 -0.232 1.00 79.38 234 PHE A O 1
ATOM 1883 N N . SER A 1 235 ? 4.490 -28.055 1.917 1.00 84.12 235 SER A N 1
ATOM 1884 C CA . SER A 1 235 ? 4.594 -29.513 1.815 1.00 84.12 235 SER A CA 1
ATOM 1885 C C . SER A 1 235 ? 3.261 -30.257 1.906 1.00 84.12 235 SER A C 1
ATOM 1887 O O . SER A 1 235 ? 3.236 -31.453 1.643 1.00 84.12 235 SER A O 1
ATOM 1889 N N . GLY A 1 236 ? 2.182 -29.602 2.352 1.00 83.75 236 GLY A N 1
ATOM 1890 C CA . GLY A 1 236 ? 0.895 -30.266 2.612 1.00 83.75 236 GLY A CA 1
ATOM 1891 C C . GLY A 1 236 ? 0.897 -31.242 3.795 1.00 83.75 236 GLY A C 1
ATOM 1892 O O . GLY A 1 236 ? -0.127 -31.857 4.077 1.00 83.75 236 GLY A O 1
ATOM 1893 N N . ARG A 1 237 ? 2.017 -31.378 4.517 1.00 86.62 237 ARG A N 1
ATOM 1894 C CA . ARG A 1 237 ? 2.139 -32.314 5.639 1.00 86.62 237 ARG A CA 1
ATOM 1895 C C . ARG A 1 237 ? 1.577 -31.700 6.914 1.00 86.62 237 ARG A C 1
ATOM 1897 O O . ARG A 1 237 ? 2.096 -30.701 7.412 1.00 86.62 237 ARG A O 1
ATOM 1904 N N . PHE A 1 238 ? 0.542 -32.331 7.445 1.00 91.19 238 PHE A N 1
ATOM 1905 C CA . PHE A 1 238 ? -0.034 -32.049 8.751 1.00 91.19 238 PHE A CA 1
ATOM 1906 C C . PHE A 1 238 ? 0.147 -33.266 9.661 1.00 91.19 238 PHE A C 1
ATOM 1908 O O . PHE A 1 238 ? 0.818 -34.239 9.321 1.00 91.19 238 PHE A O 1
ATOM 1915 N N . LEU A 1 239 ? -0.412 -33.193 10.866 1.00 89.88 239 LEU A N 1
ATOM 1916 C CA . LEU A 1 239 ? -0.423 -34.325 11.778 1.00 89.88 239 LEU A CA 1
ATOM 1917 C C . LEU A 1 239 ? -1.202 -35.483 11.156 1.00 89.88 239 LEU A C 1
ATOM 1919 O O . LEU A 1 239 ? -2.408 -35.354 10.967 1.00 89.88 239 LEU A O 1
ATOM 1923 N N . ASN A 1 240 ? -0.530 -36.602 10.912 1.00 93.44 240 ASN A N 1
ATOM 1924 C CA . ASN A 1 240 ? -1.150 -37.804 10.372 1.00 93.44 240 ASN A CA 1
ATOM 1925 C C . ASN A 1 240 ? -2.249 -38.348 11.308 1.00 93.44 240 ASN A C 1
ATOM 1927 O O . ASN A 1 240 ? -2.063 -38.398 12.534 1.00 93.44 240 ASN A O 1
ATOM 1931 N N . PHE A 1 241 ? -3.386 -38.770 10.748 1.00 93.94 241 PHE A N 1
ATOM 1932 C CA . PHE A 1 241 ? -4.520 -39.261 11.532 1.00 93.94 241 PHE A CA 1
ATOM 1933 C C . PHE A 1 241 ? -4.213 -40.542 12.312 1.00 93.94 241 PHE A C 1
ATOM 1935 O O . PHE A 1 241 ? -4.754 -40.732 13.399 1.00 93.94 241 PHE A O 1
ATOM 1942 N N . LEU A 1 242 ? -3.319 -41.396 11.818 1.00 91.44 242 LEU A N 1
ATOM 1943 C CA . LEU A 1 242 ? -2.931 -42.647 12.474 1.00 91.44 242 LEU A CA 1
ATOM 1944 C C . LEU A 1 242 ? -1.957 -42.431 13.644 1.00 91.44 242 LEU A C 1
ATOM 1946 O O . LEU A 1 242 ? -1.635 -43.367 14.371 1.00 91.44 242 LEU A O 1
ATOM 1950 N N . SER A 1 243 ? -1.498 -41.197 13.874 1.00 91.19 243 SER A N 1
ATOM 1951 C CA . SER A 1 243 ? -0.638 -40.881 15.017 1.00 91.19 243 SER A CA 1
ATOM 1952 C C . SER A 1 243 ? -1.368 -41.022 16.364 1.00 91.19 243 SER A C 1
ATOM 1954 O O . SER A 1 243 ? -2.585 -40.839 16.459 1.00 91.19 243 SER A O 1
ATOM 1956 N N . GLN A 1 244 ? -0.611 -41.255 17.444 1.00 92.25 244 GLN A N 1
ATOM 1957 C CA . GLN A 1 244 ? -1.127 -41.396 18.821 1.00 92.25 244 GLN A CA 1
ATOM 1958 C C . GLN A 1 244 ? -1.639 -40.089 19.459 1.00 92.25 244 GLN A C 1
ATOM 1960 O O . GLN A 1 244 ? -1.964 -40.044 20.643 1.00 92.25 244 GLN A O 1
ATOM 1965 N N . HIS A 1 245 ? -1.722 -39.007 18.689 1.00 88.88 245 HIS A N 1
ATOM 1966 C CA . HIS A 1 245 ? -2.245 -37.736 19.173 1.00 88.88 245 HIS A CA 1
ATOM 1967 C C . HIS A 1 245 ? -3.748 -37.823 19.443 1.00 88.88 245 HIS A C 1
ATOM 1969 O O . HIS A 1 245 ? -4.478 -38.584 18.796 1.00 88.88 245 HIS A O 1
ATOM 1975 N N . SER A 1 246 ? -4.225 -37.006 20.382 1.00 95.00 246 SER A N 1
ATOM 1976 C CA . SER A 1 246 ? -5.629 -37.040 20.790 1.00 95.00 246 SER A CA 1
ATOM 1977 C C . SER A 1 246 ? -6.561 -36.605 19.655 1.00 95.00 246 SER A C 1
ATOM 1979 O O . SER A 1 246 ? -6.208 -35.786 18.800 1.00 95.00 246 SER A O 1
ATOM 1981 N N . ILE A 1 247 ? -7.796 -37.118 19.672 1.00 91.94 247 ILE A N 1
ATOM 1982 C CA . ILE A 1 247 ? -8.834 -36.748 18.696 1.00 91.94 247 ILE A CA 1
ATOM 1983 C C . ILE A 1 247 ? -9.060 -35.228 18.694 1.00 91.94 247 ILE A C 1
ATOM 1985 O O . ILE A 1 247 ? -9.233 -34.634 17.633 1.00 91.94 247 ILE A O 1
ATOM 1989 N N . SER A 1 248 ? -8.970 -34.573 19.854 1.00 91.69 248 SER A N 1
ATOM 1990 C CA . SER A 1 248 ? -9.093 -33.117 19.976 1.00 91.69 248 SER A CA 1
ATOM 1991 C C . SER A 1 248 ? -8.021 -32.358 19.188 1.00 91.69 248 SER A C 1
ATOM 1993 O O . SER A 1 248 ? -8.331 -31.353 18.551 1.00 91.69 248 SER A O 1
ATOM 1995 N N . GLN A 1 249 ? -6.772 -32.837 19.175 1.00 85.50 249 GLN A N 1
ATOM 1996 C CA . GLN A 1 249 ? -5.696 -32.226 18.382 1.00 85.50 249 GLN A CA 1
ATOM 1997 C C . GLN A 1 249 ? -5.936 -32.407 16.876 1.00 85.50 249 GLN A C 1
ATOM 1999 O O . GLN A 1 249 ? -5.757 -31.461 16.108 1.00 85.50 249 GLN A O 1
ATOM 2004 N N . LYS A 1 250 ? -6.422 -33.586 16.467 1.00 92.06 250 LYS A N 1
ATOM 2005 C CA . LYS A 1 250 ? -6.808 -33.890 15.078 1.00 92.06 250 LYS A CA 1
ATOM 2006 C C . LYS A 1 250 ? -7.973 -33.006 14.613 1.00 92.06 250 LYS A C 1
ATOM 2008 O O . LYS A 1 250 ? -7.889 -32.391 13.551 1.00 92.06 250 LYS A O 1
ATOM 2013 N N . LYS A 1 251 ? -9.008 -32.828 15.446 1.00 93.69 251 LYS A N 1
ATOM 2014 C CA . LYS A 1 251 ? -10.094 -31.860 15.196 1.00 93.69 251 LYS A CA 1
ATOM 2015 C C . LYS A 1 251 ? -9.579 -30.422 15.108 1.00 93.69 251 LYS A C 1
ATOM 2017 O O . LYS A 1 251 ? -10.002 -29.670 14.234 1.00 93.69 251 LYS A O 1
ATOM 2022 N N . GLY A 1 252 ? -8.630 -30.048 15.968 1.00 88.56 252 GLY A N 1
ATOM 2023 C CA . GLY A 1 252 ? -8.020 -28.717 15.980 1.00 88.56 252 GLY A CA 1
ATOM 2024 C C . GLY A 1 252 ? -7.343 -28.343 14.659 1.00 88.56 252 GLY A C 1
ATOM 2025 O O . GLY A 1 252 ? -7.399 -27.187 14.244 1.00 88.56 252 GLY A O 1
ATOM 2026 N N . ILE A 1 253 ? -6.754 -29.308 13.952 1.00 93.00 253 ILE A N 1
ATOM 2027 C CA . ILE A 1 253 ? -6.173 -29.073 12.622 1.00 93.00 253 ILE A CA 1
ATOM 2028 C C . ILE A 1 253 ? -7.261 -28.750 11.606 1.00 93.00 253 ILE A C 1
ATOM 2030 O O . ILE A 1 253 ? -7.150 -27.742 10.908 1.00 93.00 253 ILE A O 1
ATOM 2034 N N . ILE A 1 254 ? -8.332 -29.544 11.576 1.00 94.31 254 ILE A N 1
ATOM 2035 C CA . ILE A 1 254 ? -9.482 -29.304 10.696 1.00 94.31 254 ILE A CA 1
ATOM 2036 C C . ILE A 1 254 ? -10.086 -27.927 10.989 1.00 94.31 254 ILE A C 1
ATOM 2038 O O . ILE A 1 254 ? -10.294 -27.142 10.069 1.00 94.31 254 ILE A O 1
ATOM 2042 N N . PHE A 1 255 ? -10.289 -27.582 12.264 1.00 93.19 255 PHE A N 1
ATOM 2043 C CA . PHE A 1 255 ? -10.831 -26.280 12.662 1.00 93.19 255 PHE A CA 1
ATOM 2044 C C . PHE A 1 255 ? -9.951 -25.122 12.200 1.00 93.19 255 PHE A C 1
ATOM 2046 O O . PHE A 1 255 ? -10.466 -24.173 11.620 1.00 93.19 255 PHE A O 1
ATOM 2053 N N . ASN A 1 256 ? -8.635 -25.211 12.397 1.00 88.62 256 ASN A N 1
ATOM 2054 C CA . ASN A 1 256 ? -7.703 -24.175 11.956 1.00 88.62 256 ASN A CA 1
ATOM 2055 C C . ASN A 1 256 ? -7.698 -24.008 10.431 1.00 88.62 256 ASN A C 1
ATOM 2057 O O . ASN A 1 256 ? -7.577 -22.890 9.935 1.00 88.62 256 ASN A O 1
ATOM 2061 N N . LEU A 1 257 ? -7.807 -25.104 9.679 1.00 92.06 257 LEU A N 1
ATOM 2062 C CA . LEU A 1 257 ? -7.883 -25.061 8.220 1.00 92.06 257 LEU A CA 1
ATOM 2063 C C . LEU A 1 257 ? -9.194 -24.422 7.750 1.00 92.06 257 LEU A C 1
ATOM 2065 O O . LEU A 1 257 ? -9.158 -23.503 6.938 1.00 92.06 257 LEU A O 1
ATOM 2069 N N . VAL A 1 258 ? -10.329 -24.839 8.315 1.00 91.94 258 VAL A N 1
ATOM 2070 C CA . VAL A 1 258 ? -11.654 -24.265 8.031 1.00 91.94 258 VAL A CA 1
ATOM 2071 C C . VAL A 1 258 ? -11.703 -22.781 8.395 1.00 91.94 258 VAL A C 1
ATOM 2073 O O . VAL A 1 258 ? -12.150 -21.965 7.593 1.00 91.94 258 VAL A O 1
ATOM 2076 N N . ASP A 1 259 ? -11.180 -22.403 9.559 1.00 88.50 259 ASP A N 1
ATOM 2077 C CA . ASP A 1 259 ? -11.096 -21.007 9.987 1.00 88.50 259 ASP A CA 1
ATOM 2078 C C . ASP A 1 259 ? -10.293 -20.168 8.993 1.00 88.50 259 ASP A C 1
ATOM 2080 O O . ASP A 1 259 ? -10.730 -19.083 8.617 1.00 88.50 259 ASP A O 1
ATOM 2084 N N . LYS A 1 260 ? -9.153 -20.669 8.503 1.00 84.00 260 LYS A N 1
ATOM 2085 C CA . LYS A 1 260 ? -8.388 -19.971 7.460 1.00 84.00 260 LYS A CA 1
ATOM 2086 C C . LYS A 1 260 ? -9.219 -19.766 6.197 1.00 84.00 260 LYS A C 1
ATOM 2088 O O . LYS A 1 260 ? -9.168 -18.679 5.631 1.00 84.00 260 LYS A O 1
ATOM 2093 N N . VAL A 1 261 ? -10.022 -20.748 5.783 1.00 86.44 261 VAL A N 1
ATOM 2094 C CA . VAL A 1 261 ? -10.920 -20.571 4.633 1.00 86.44 261 VAL A CA 1
ATOM 2095 C C . VAL A 1 261 ? -11.899 -19.423 4.880 1.00 86.44 261 VAL A C 1
ATOM 2097 O O . VAL A 1 261 ? -11.951 -18.489 4.084 1.00 86.44 261 VAL A O 1
ATOM 2100 N N . PHE A 1 262 ? -12.633 -19.437 5.990 1.00 83.81 262 PHE A N 1
ATOM 2101 C CA . PHE A 1 262 ? -13.709 -18.468 6.209 1.00 83.81 262 PHE A CA 1
ATOM 2102 C C . PHE A 1 262 ? -13.238 -17.074 6.643 1.00 83.81 262 PHE A C 1
ATOM 2104 O O . PHE A 1 262 ? -13.895 -16.093 6.304 1.00 83.81 262 PHE A O 1
ATOM 2111 N N . TYR A 1 263 ? -12.127 -16.965 7.377 1.00 78.81 263 TYR A N 1
ATOM 2112 C CA . TYR A 1 263 ? -11.622 -15.681 7.879 1.00 78.81 263 TYR A CA 1
ATOM 2113 C C . TYR A 1 263 ? -10.610 -15.005 6.952 1.00 78.81 263 TYR A C 1
ATOM 2115 O O . TYR A 1 263 ? -10.488 -13.785 7.002 1.00 78.81 263 TYR A O 1
ATOM 2123 N N . ILE A 1 264 ? -9.861 -15.769 6.147 1.00 73.44 264 ILE A N 1
ATOM 2124 C CA . ILE A 1 264 ? -8.801 -15.215 5.287 1.00 73.44 264 ILE A CA 1
ATOM 2125 C C . ILE A 1 264 ? -9.270 -15.117 3.841 1.00 73.44 264 ILE A C 1
ATOM 2127 O O . ILE A 1 264 ? -8.963 -14.130 3.179 1.00 73.44 264 ILE A O 1
ATOM 2131 N N . SER A 1 265 ? -10.000 -16.122 3.344 1.00 75.06 265 SER A N 1
ATOM 2132 C CA . SER A 1 265 ? -10.412 -16.135 1.942 1.00 75.06 265 SER A CA 1
ATOM 2133 C C . SER A 1 265 ? -11.805 -15.551 1.722 1.00 75.06 265 SER A C 1
ATOM 2135 O O . SER A 1 265 ? -12.696 -15.654 2.566 1.00 75.06 265 SER A O 1
ATOM 2137 N N . HIS A 1 266 ? -12.005 -14.926 0.568 1.00 73.12 266 HIS A N 1
ATOM 2138 C CA . HIS A 1 266 ? -13.301 -14.401 0.153 1.00 73.12 266 HIS A CA 1
ATOM 2139 C C . HIS A 1 266 ? -14.283 -15.538 -0.175 1.00 73.12 266 HIS A C 1
ATOM 2141 O O . HIS A 1 266 ? -13.877 -16.600 -0.651 1.00 73.12 266 HIS A O 1
ATOM 2147 N N . SER A 1 267 ? -15.587 -15.286 -0.015 1.00 78.75 267 SER A N 1
ATOM 2148 C CA . SER A 1 267 ? -16.660 -16.284 -0.185 1.00 78.75 267 SER A CA 1
ATOM 2149 C C . SER A 1 267 ? -16.623 -17.039 -1.513 1.00 78.75 267 SER A C 1
ATOM 2151 O O . SER A 1 267 ? -16.877 -18.241 -1.557 1.00 78.75 267 SER A O 1
ATOM 2153 N N . GLN A 1 268 ? -16.228 -16.367 -2.594 1.00 77.31 268 GLN A N 1
ATOM 2154 C CA . GLN A 1 268 ? -16.104 -16.989 -3.915 1.00 77.31 268 GLN A CA 1
ATOM 2155 C C . GLN A 1 268 ? -15.052 -18.114 -3.978 1.00 77.31 268 GLN A C 1
ATOM 2157 O O . GLN A 1 268 ? -15.142 -18.985 -4.839 1.00 77.31 268 GLN A O 1
ATOM 2162 N N . PHE A 1 269 ? -14.053 -18.100 -3.088 1.00 80.12 269 PHE A N 1
ATOM 2163 C CA . PHE A 1 269 ? -13.001 -19.115 -3.019 1.00 80.12 269 PHE A CA 1
ATOM 2164 C C . PHE A 1 269 ? -13.257 -20.168 -1.940 1.00 80.12 269 PHE A C 1
ATOM 2166 O O . PHE A 1 269 ? -12.531 -21.159 -1.885 1.00 80.12 269 PHE A O 1
ATOM 2173 N N . HIS A 1 270 ? -14.297 -20.016 -1.110 1.00 88.44 270 HIS A N 1
ATOM 2174 C CA . HIS A 1 270 ? -14.578 -20.952 -0.013 1.00 88.44 270 HIS A CA 1
ATOM 2175 C C . HIS A 1 270 ? -14.767 -22.379 -0.511 1.00 88.44 270 HIS A C 1
ATOM 2177 O O . HIS A 1 270 ? -14.199 -23.295 0.074 1.00 88.44 270 HIS A O 1
ATOM 2183 N N . LYS A 1 271 ? -15.485 -22.570 -1.625 1.00 89.06 271 LYS A N 1
ATOM 2184 C CA . LYS A 1 271 ? -15.676 -23.897 -2.227 1.00 89.06 271 LYS A CA 1
ATOM 2185 C C . LYS A 1 271 ? -14.337 -24.538 -2.617 1.00 89.06 271 LYS A C 1
ATOM 2187 O O . LYS A 1 271 ? -14.005 -25.600 -2.101 1.00 89.06 271 LYS A O 1
ATOM 2192 N N . LYS A 1 272 ? -13.545 -23.848 -3.446 1.00 92.31 272 LYS A N 1
ATOM 2193 C CA . LYS A 1 272 ? -12.209 -24.291 -3.892 1.00 92.31 272 LYS A CA 1
ATOM 2194 C C . LYS A 1 272 ? -11.293 -24.610 -2.704 1.00 92.31 272 LYS A C 1
ATOM 2196 O O . LYS A 1 272 ? -10.580 -25.610 -2.708 1.00 92.31 272 LYS A O 1
ATOM 2201 N N . ASN A 1 273 ? -11.309 -23.764 -1.677 1.00 90.81 273 ASN A N 1
ATOM 2202 C CA . ASN A 1 273 ? -10.452 -23.927 -0.509 1.00 90.81 273 ASN A CA 1
ATOM 2203 C C . ASN A 1 273 ? -10.907 -25.057 0.412 1.00 90.81 273 ASN A C 1
ATOM 2205 O O . ASN A 1 273 ? -10.053 -25.766 0.934 1.00 90.81 273 ASN A O 1
ATOM 2209 N N . LEU A 1 274 ? -12.212 -25.274 0.585 1.00 93.38 274 LEU A N 1
ATOM 2210 C CA . LEU A 1 274 ? -12.727 -26.425 1.330 1.00 93.38 274 LEU A CA 1
ATOM 2211 C C . LEU A 1 274 ? -12.411 -27.740 0.614 1.00 93.38 274 LEU A C 1
ATOM 2213 O O . LEU A 1 274 ? -11.927 -28.663 1.259 1.00 93.38 274 LEU A O 1
ATOM 2217 N N . GLU A 1 275 ? -12.590 -27.809 -0.708 1.00 93.75 275 GLU A N 1
ATOM 2218 C CA . GLU A 1 275 ? -12.184 -28.972 -1.513 1.00 93.75 275 GLU A CA 1
ATOM 2219 C C . GLU A 1 275 ? -10.687 -29.274 -1.330 1.00 93.75 275 GLU A C 1
ATOM 2221 O O . GLU A 1 275 ? -10.289 -30.420 -1.114 1.00 93.75 275 GLU A O 1
ATOM 2226 N N . PHE A 1 276 ? -9.853 -28.232 -1.325 1.00 93.00 276 PHE A N 1
ATOM 2227 C CA . PHE A 1 276 ? -8.423 -28.358 -1.062 1.00 93.00 276 PHE A CA 1
ATOM 2228 C C . PHE A 1 276 ? -8.106 -28.823 0.372 1.00 93.00 276 PHE A C 1
ATOM 2230 O O . PHE A 1 276 ? -7.208 -29.644 0.557 1.00 93.00 276 PHE A O 1
ATOM 2237 N N . VAL A 1 277 ? -8.838 -28.343 1.384 1.00 94.31 277 VAL A N 1
ATOM 2238 C CA . VAL A 1 277 ? -8.705 -28.810 2.776 1.00 94.31 277 VAL A CA 1
ATOM 2239 C C . VAL A 1 277 ? -9.042 -30.296 2.885 1.00 94.31 277 VAL A C 1
ATOM 2241 O O . VAL A 1 277 ? -8.267 -31.037 3.485 1.00 94.31 277 VAL A O 1
ATOM 2244 N N . VAL A 1 278 ? -10.146 -30.744 2.277 1.00 95.75 278 VAL A N 1
ATOM 2245 C CA . VAL A 1 278 ? -10.532 -32.165 2.261 1.00 95.75 278 VAL A CA 1
ATOM 2246 C C . VAL A 1 278 ? -9.433 -33.003 1.612 1.00 95.75 278 VAL A C 1
ATOM 2248 O O . VAL A 1 278 ? -8.999 -33.988 2.203 1.00 95.75 278 VAL A O 1
ATOM 2251 N N . LYS A 1 279 ? -8.913 -32.573 0.456 1.00 95.75 279 LYS A N 1
ATOM 2252 C CA . LYS A 1 279 ? -7.812 -33.261 -0.230 1.00 95.75 279 LYS A CA 1
ATOM 2253 C C . LYS A 1 279 ? -6.575 -33.414 0.663 1.00 95.75 279 LYS A C 1
ATOM 2255 O O . LYS A 1 279 ? -6.072 -34.521 0.807 1.00 95.75 279 LYS A O 1
ATOM 2260 N N . ILE A 1 280 ? -6.119 -32.332 1.298 1.00 94.44 280 ILE A N 1
ATOM 2261 C CA . ILE A 1 280 ? -4.969 -32.373 2.216 1.00 94.44 280 ILE A CA 1
ATOM 2262 C C . ILE A 1 280 ? -5.211 -33.335 3.377 1.00 94.44 280 ILE A C 1
ATOM 2264 O O . ILE A 1 280 ? -4.306 -34.057 3.779 1.00 94.44 280 ILE A O 1
ATOM 2268 N N . LEU A 1 281 ? -6.404 -33.313 3.969 1.00 96.00 281 LEU A N 1
ATOM 2269 C CA . LEU A 1 281 ? -6.706 -34.156 5.123 1.00 96.00 281 LEU A CA 1
ATOM 2270 C C . LEU A 1 281 ? -6.7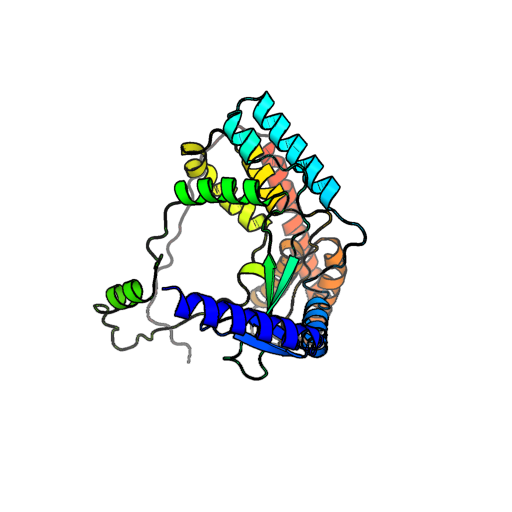15 -3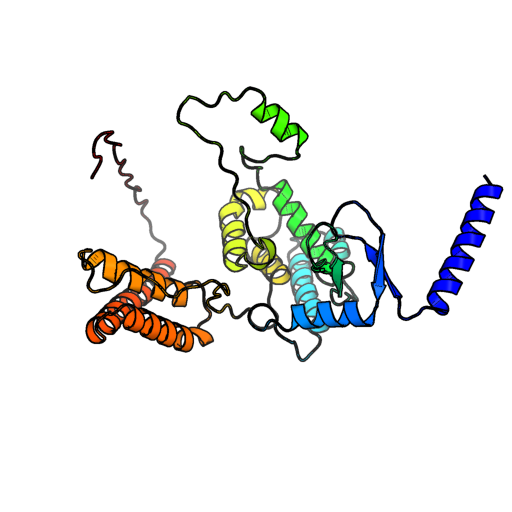5.640 4.735 1.00 96.00 281 LEU A C 1
ATOM 2272 O O . LEU A 1 281 ? -6.157 -36.449 5.473 1.00 96.00 281 LEU A O 1
ATOM 2276 N N . LEU A 1 282 ? -7.248 -35.979 3.557 1.00 95.62 282 LEU A N 1
ATOM 2277 C CA . LEU A 1 282 ? -7.166 -37.331 2.995 1.00 95.62 282 LEU A CA 1
ATOM 2278 C C . LEU A 1 282 ? -5.710 -37.755 2.745 1.00 95.62 282 LEU A C 1
ATOM 2280 O O . LEU A 1 282 ? -5.329 -38.861 3.108 1.00 95.62 282 LEU A O 1
ATOM 2284 N N . GLU A 1 283 ? -4.871 -36.860 2.214 1.00 94.56 283 GLU A N 1
ATOM 2285 C CA . GLU A 1 283 ? -3.425 -37.095 2.038 1.00 94.56 283 GLU A CA 1
ATOM 2286 C C . GLU A 1 283 ? -2.665 -37.266 3.372 1.00 94.56 283 GLU A C 1
ATOM 2288 O O . GLU A 1 283 ? -1.523 -37.721 3.378 1.00 94.56 283 GLU A O 1
ATOM 2293 N N . ASN A 1 284 ? -3.281 -36.909 4.505 1.00 94.50 284 ASN A N 1
ATOM 2294 C CA . ASN A 1 284 ? -2.762 -37.131 5.858 1.00 94.50 284 ASN A CA 1
ATOM 2295 C C . ASN A 1 284 ? -3.553 -38.225 6.619 1.00 94.50 284 ASN A C 1
ATOM 2297 O O . ASN A 1 284 ? -3.555 -38.235 7.855 1.00 94.50 284 ASN A O 1
ATOM 2301 N N . ASP A 1 285 ? -4.216 -39.125 5.883 1.00 96.62 285 ASP A N 1
ATOM 2302 C CA . ASP A 1 285 ? -4.941 -40.318 6.351 1.00 96.62 285 ASP A CA 1
ATOM 2303 C C . ASP A 1 285 ? -6.182 -40.055 7.223 1.00 96.62 285 ASP A C 1
ATOM 2305 O O . ASP A 1 285 ? -6.637 -40.938 7.952 1.00 96.62 285 ASP A O 1
ATOM 2309 N N . TYR A 1 286 ? -6.766 -38.853 7.173 1.00 97.25 286 TYR A N 1
ATOM 2310 C CA . TYR A 1 286 ? -8.011 -38.583 7.902 1.00 97.25 286 TYR A CA 1
ATOM 2311 C C . TYR A 1 286 ? -9.193 -39.318 7.244 1.00 97.25 286 TYR A C 1
ATOM 2313 O O . TYR A 1 286 ? -9.415 -39.141 6.045 1.00 97.25 286 TYR A O 1
ATOM 2321 N N . PRO A 1 287 ? -10.006 -40.079 8.006 1.00 97.19 287 PRO A N 1
ATOM 2322 C CA . PRO A 1 287 ? -11.214 -40.715 7.494 1.00 97.19 287 PRO A CA 1
ATOM 2323 C C . PRO A 1 287 ? -12.212 -39.687 6.973 1.00 97.19 287 PRO A C 1
ATOM 2325 O O . PRO A 1 287 ? -12.427 -38.647 7.599 1.00 97.19 287 PRO A O 1
ATOM 2328 N N . ILE A 1 288 ? -12.861 -40.002 5.854 1.00 95.00 288 ILE A N 1
ATOM 2329 C CA . ILE A 1 288 ? -13.746 -39.067 5.157 1.00 95.00 288 ILE A CA 1
ATOM 2330 C C . ILE A 1 288 ? -14.922 -38.605 6.028 1.00 95.00 288 ILE A C 1
ATOM 2332 O O . ILE A 1 288 ? -15.187 -37.405 6.105 1.00 95.00 288 ILE A O 1
ATOM 2336 N N . ASP A 1 289 ? -15.543 -39.524 6.768 1.00 94.81 289 ASP A N 1
ATOM 2337 C CA . ASP A 1 289 ? -16.659 -39.216 7.669 1.00 94.81 289 ASP A CA 1
ATOM 2338 C C . ASP A 1 289 ? -16.210 -38.267 8.785 1.00 94.81 289 ASP A C 1
ATOM 2340 O O . ASP A 1 289 ? -16.832 -37.236 9.039 1.00 94.81 289 ASP A O 1
ATOM 2344 N N . PHE A 1 290 ? -15.035 -38.532 9.366 1.00 95.38 290 PHE A N 1
ATOM 2345 C CA . PHE A 1 290 ? -14.447 -37.687 10.403 1.00 95.38 290 PHE A CA 1
ATOM 2346 C C . PHE A 1 290 ? -14.146 -36.268 9.899 1.00 95.38 290 PHE A C 1
ATOM 2348 O O . PHE A 1 290 ? -14.347 -35.294 10.635 1.00 95.38 290 PHE A O 1
ATOM 2355 N N . ILE A 1 291 ? -13.672 -36.135 8.653 1.00 95.56 291 ILE A N 1
ATOM 2356 C CA . ILE A 1 291 ? -13.438 -34.834 8.017 1.00 95.56 291 ILE A CA 1
ATOM 2357 C C . ILE A 1 291 ? -14.755 -34.064 7.921 1.00 95.56 291 ILE A C 1
ATOM 2359 O O . ILE A 1 291 ? -14.841 -32.942 8.425 1.00 95.56 291 ILE A O 1
ATOM 2363 N N . PHE A 1 292 ? -15.776 -34.653 7.295 1.00 96.31 292 PHE A N 1
ATOM 2364 C CA . PHE A 1 292 ? -17.039 -33.963 7.046 1.00 96.31 292 PHE A CA 1
ATOM 2365 C C . PHE A 1 292 ? -17.777 -33.615 8.337 1.00 96.31 292 PHE A C 1
ATOM 2367 O O . PHE A 1 292 ? -18.222 -32.474 8.481 1.00 96.31 292 PHE A O 1
ATOM 2374 N N . ASP A 1 293 ? -17.836 -34.531 9.302 1.00 95.56 293 ASP A N 1
ATOM 2375 C CA . ASP A 1 293 ? -18.459 -34.283 10.603 1.00 95.56 293 ASP A CA 1
ATOM 2376 C C . ASP A 1 293 ? -17.802 -33.102 11.319 1.00 95.56 293 ASP A C 1
ATOM 2378 O O . ASP A 1 293 ? -18.483 -32.185 11.788 1.00 95.56 293 ASP A O 1
ATOM 2382 N N . THR A 1 294 ? -16.467 -33.066 11.332 1.00 95.12 294 THR A N 1
ATOM 2383 C CA . THR A 1 294 ? -15.704 -32.012 12.009 1.00 95.12 294 THR A CA 1
ATOM 2384 C C . THR A 1 294 ? -15.802 -30.668 11.276 1.00 95.12 294 THR A C 1
ATOM 2386 O O . THR A 1 294 ? -15.931 -29.622 11.917 1.00 95.12 294 THR A O 1
ATOM 2389 N N . ILE A 1 295 ? -15.783 -30.654 9.937 1.00 95.06 295 ILE A N 1
ATOM 2390 C CA . ILE A 1 295 ? -16.000 -29.423 9.158 1.00 95.06 295 ILE A CA 1
ATOM 2391 C C . ILE A 1 295 ? -17.406 -28.877 9.429 1.00 95.06 295 ILE A C 1
ATOM 2393 O O . ILE A 1 295 ? -17.553 -27.690 9.726 1.00 95.06 295 ILE A O 1
ATOM 2397 N N . ASN A 1 296 ? -18.430 -29.731 9.388 1.00 93.69 296 ASN A N 1
ATOM 2398 C CA . ASN A 1 296 ? -19.817 -29.339 9.632 1.00 93.69 296 ASN A CA 1
ATOM 2399 C C . ASN A 1 296 ? -20.018 -28.802 11.053 1.00 93.69 296 ASN A C 1
ATOM 2401 O O . ASN A 1 296 ? -20.679 -27.776 11.237 1.00 93.69 296 ASN A O 1
ATOM 2405 N N . GLU A 1 297 ? -19.416 -29.451 12.053 1.00 94.62 297 GLU A N 1
ATOM 2406 C CA . GLU A 1 297 ? -19.367 -28.968 13.436 1.00 94.62 297 GLU A CA 1
ATOM 2407 C C . GLU A 1 297 ? -18.776 -27.548 13.496 1.00 94.62 297 GLU A C 1
ATOM 2409 O O . GLU A 1 297 ? -19.370 -26.638 14.093 1.00 94.62 297 GLU A O 1
ATOM 2414 N N . ARG A 1 298 ? -17.650 -27.306 12.807 1.00 94.38 298 ARG A N 1
ATOM 2415 C CA . ARG A 1 298 ? -16.994 -25.993 12.819 1.00 94.38 298 ARG A CA 1
ATOM 2416 C C . ARG A 1 298 ? -17.818 -24.919 12.122 1.00 94.38 298 ARG A C 1
ATOM 2418 O O . ARG A 1 298 ? -17.986 -23.833 12.675 1.00 94.38 298 ARG A O 1
ATOM 2425 N N . VAL A 1 299 ? -18.355 -25.216 10.942 1.00 90.94 299 VAL A N 1
ATOM 2426 C CA . VAL A 1 299 ? -19.162 -24.276 10.151 1.00 90.94 299 VAL A CA 1
ATOM 2427 C C . VAL A 1 299 ? -20.412 -23.853 10.920 1.00 90.94 299 VAL A C 1
ATOM 2429 O O . VAL A 1 299 ? -20.676 -22.656 11.035 1.00 90.94 299 VAL A O 1
ATOM 2432 N N . LYS A 1 300 ? -21.132 -24.803 11.537 1.00 91.81 300 LYS A N 1
ATOM 2433 C CA . LYS A 1 300 ? -22.276 -24.499 12.416 1.00 91.81 300 LYS A CA 1
ATOM 2434 C C . LYS A 1 300 ? -21.880 -23.538 13.538 1.00 91.81 300 LYS A C 1
ATOM 2436 O O . LYS A 1 300 ? -22.571 -22.552 13.789 1.00 91.81 300 LYS A O 1
ATOM 2441 N N . THR A 1 301 ? -20.735 -23.783 14.171 1.00 90.69 301 THR A N 1
ATOM 2442 C CA . THR A 1 301 ? -20.207 -22.921 15.238 1.00 90.69 301 THR A CA 1
ATOM 2443 C C . THR A 1 301 ? -19.926 -21.494 14.746 1.00 90.69 301 THR A C 1
ATOM 2445 O O . THR A 1 301 ? -20.269 -20.525 15.426 1.00 90.69 301 THR A O 1
ATOM 2448 N N . LEU A 1 302 ? -19.344 -21.343 13.552 1.00 86.38 302 LEU A N 1
ATOM 2449 C CA . LEU A 1 302 ? -19.048 -20.037 12.952 1.00 86.38 302 LEU A CA 1
ATOM 2450 C C . LEU A 1 302 ? -20.326 -19.257 12.601 1.00 86.38 302 LEU A C 1
ATOM 2452 O O . LEU A 1 302 ? -20.421 -18.068 12.912 1.00 86.38 302 LEU A O 1
ATOM 2456 N N . ILE A 1 303 ? -21.330 -19.926 12.027 1.00 84.88 303 ILE A N 1
ATOM 2457 C CA . ILE A 1 303 ? -22.633 -19.326 11.695 1.00 84.88 303 ILE A CA 1
ATOM 2458 C C . ILE A 1 303 ? -23.352 -18.852 12.964 1.00 84.88 303 ILE A C 1
ATOM 2460 O O . ILE A 1 303 ? -23.802 -17.708 13.037 1.00 84.88 303 ILE A O 1
ATOM 2464 N N . ASN A 1 304 ? -23.403 -19.691 14.001 1.00 85.44 304 ASN A N 1
ATOM 2465 C CA . ASN A 1 304 ? -24.036 -19.331 15.272 1.00 85.44 304 ASN A CA 1
ATOM 2466 C C . ASN A 1 304 ? -23.367 -18.111 15.920 1.00 85.44 304 ASN A C 1
ATOM 2468 O O . ASN A 1 304 ? -24.048 -17.227 16.447 1.00 85.44 304 ASN A O 1
ATOM 2472 N N . LYS A 1 305 ? -22.036 -18.006 15.822 1.00 82.00 305 LYS A N 1
ATOM 2473 C CA . LYS A 1 305 ? -21.291 -16.836 16.297 1.00 82.00 305 LYS A CA 1
ATOM 2474 C C . LYS A 1 305 ? -21.687 -15.564 15.537 1.00 82.00 305 LYS A C 1
ATOM 2476 O O . LYS A 1 305 ? -21.943 -14.542 16.173 1.00 82.00 305 LYS A O 1
ATOM 2481 N N . LEU A 1 306 ? -21.814 -15.626 14.210 1.00 74.31 306 LEU A N 1
ATOM 2482 C CA . LEU A 1 306 ? -22.247 -14.488 13.385 1.00 74.31 306 LEU A CA 1
ATOM 2483 C C . LEU A 1 306 ? -23.671 -14.018 13.730 1.00 74.31 306 LEU A C 1
ATOM 2485 O O . LEU A 1 306 ? -23.905 -12.813 13.870 1.00 74.31 306 LEU A O 1
ATOM 2489 N N . ASN A 1 307 ? -24.591 -14.958 13.954 1.00 74.38 307 ASN A N 1
ATOM 2490 C CA . ASN A 1 307 ? -25.975 -14.666 14.344 1.00 74.38 307 ASN A CA 1
ATOM 2491 C C . ASN A 1 307 ? -26.062 -14.051 15.756 1.00 74.38 307 ASN A C 1
ATOM 2493 O O . ASN A 1 307 ? -26.827 -13.120 16.004 1.00 74.38 307 ASN A O 1
ATOM 2497 N N . SER A 1 308 ? -25.217 -14.500 16.688 1.00 69.44 308 SER A N 1
ATOM 2498 C CA . SER A 1 308 ? -25.168 -13.933 18.044 1.00 69.44 308 SER A CA 1
ATOM 2499 C C . SER A 1 308 ? -24.623 -12.492 18.088 1.00 69.44 308 SER A C 1
ATOM 2501 O O . SER A 1 308 ? -25.082 -11.672 18.886 1.00 69.44 308 SER A O 1
ATOM 2503 N N . CYS A 1 309 ? -23.681 -12.139 17.203 1.00 54.97 309 CYS A N 1
ATOM 2504 C CA . CYS A 1 309 ? -23.141 -10.779 17.090 1.00 54.97 309 CYS A CA 1
ATOM 2505 C C . CYS A 1 309 ? -24.135 -9.782 16.476 1.00 54.97 309 CYS A C 1
ATOM 2507 O O . CYS A 1 309 ? -24.072 -8.591 16.785 1.00 54.97 309 CYS A O 1
ATOM 2509 N N . SER A 1 310 ? -25.045 -10.247 15.619 1.00 49.03 310 SER A N 1
ATOM 2510 C CA . SER A 1 310 ? -26.095 -9.414 15.021 1.00 49.03 310 SER A CA 1
ATOM 2511 C C . SER A 1 310 ? -27.238 -9.147 16.010 1.00 49.03 310 SER A C 1
ATOM 2513 O O . SER A 1 310 ? -27.700 -8.012 16.089 1.00 49.03 310 SER A O 1
ATOM 2515 N N . ALA A 1 311 ? -27.590 -10.117 16.861 1.00 49.19 311 ALA A N 1
ATOM 2516 C CA . ALA A 1 311 ? -28.588 -9.945 17.924 1.00 49.19 311 ALA A CA 1
ATOM 2517 C C . ALA A 1 311 ? -28.146 -8.999 19.067 1.00 49.19 311 ALA A C 1
ATOM 2519 O O . ALA A 1 311 ? -28.976 -8.314 19.665 1.00 49.19 311 ALA A O 1
ATOM 2520 N N . LYS A 1 312 ? -26.836 -8.898 19.356 1.00 48.78 312 LYS A N 1
ATOM 2521 C CA .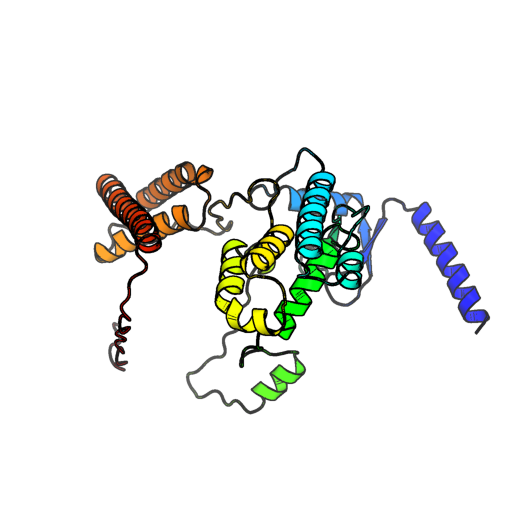 LYS A 1 312 ? -26.293 -7.962 20.367 1.00 48.78 312 LYS A CA 1
ATOM 2522 C C . LYS A 1 312 ? -26.330 -6.486 19.947 1.00 48.78 312 LYS A C 1
ATOM 2524 O O . LYS A 1 312 ? -26.243 -5.627 20.814 1.00 48.78 312 LYS A O 1
ATOM 2529 N N . LYS A 1 313 ? -26.472 -6.164 18.653 1.00 44.06 313 LYS A N 1
ATOM 2530 C CA . LYS A 1 313 ? -26.579 -4.765 18.183 1.00 44.06 313 LYS A CA 1
ATOM 2531 C C . LYS A 1 313 ? -27.973 -4.153 18.375 1.00 44.06 313 LYS A C 1
ATOM 2533 O O . LYS A 1 313 ? -28.093 -2.935 18.316 1.00 44.06 313 LYS A O 1
ATOM 2538 N N . THR A 1 314 ? -29.003 -4.967 18.610 1.00 42.62 314 THR A N 1
ATOM 2539 C CA . THR A 1 314 ? -30.400 -4.518 18.762 1.00 42.62 314 THR A CA 1
ATOM 2540 C C . THR A 1 314 ? -30.850 -4.311 20.208 1.00 42.62 314 THR A C 1
ATOM 2542 O O . THR A 1 314 ? -31.839 -3.623 20.421 1.00 42.62 314 THR A O 1
ATOM 2545 N N . ASN A 1 315 ? -30.113 -4.811 21.204 1.00 36.94 315 ASN A N 1
ATOM 2546 C CA . ASN A 1 315 ? -30.442 -4.626 22.621 1.00 36.94 315 ASN A CA 1
ATOM 2547 C C . ASN A 1 315 ? -29.324 -3.867 23.347 1.00 36.94 315 ASN A C 1
ATOM 2549 O O . ASN A 1 315 ? -28.459 -4.468 23.982 1.00 36.94 315 ASN A O 1
ATOM 2553 N N . ASN A 1 316 ? -29.362 -2.535 23.284 1.00 40.12 316 ASN A N 1
ATOM 2554 C CA . ASN A 1 316 ? -28.609 -1.697 24.215 1.00 40.12 316 ASN A CA 1
ATOM 2555 C C . ASN A 1 316 ? -29.402 -1.562 25.522 1.00 40.12 316 ASN A C 1
ATOM 2557 O O . ASN A 1 316 ? -30.150 -0.608 25.688 1.00 40.12 316 ASN A O 1
ATOM 2561 N N . ASN A 1 317 ? -29.221 -2.518 26.437 1.00 39.38 317 ASN A N 1
ATOM 2562 C CA . ASN A 1 317 ? -29.358 -2.313 27.882 1.00 39.38 317 ASN A CA 1
ATOM 2563 C C . ASN A 1 317 ? -28.340 -3.218 28.620 1.00 39.38 317 ASN A C 1
ATOM 2565 O O . ASN A 1 317 ? -28.284 -4.422 28.392 1.00 39.38 317 ASN A O 1
ATOM 2569 N N . LEU A 1 318 ? -27.499 -2.568 29.437 1.00 44.88 318 LEU A N 1
ATOM 2570 C CA . LEU A 1 318 ? -26.311 -3.000 30.214 1.00 44.88 318 LEU A CA 1
ATOM 2571 C C . LEU A 1 318 ? -26.448 -4.343 30.987 1.00 44.88 318 LEU A C 1
ATOM 2573 O O . LEU A 1 318 ? -27.552 -4.652 31.427 1.00 44.88 318 LEU A O 1
ATOM 2577 N N . PRO A 1 319 ? -25.353 -5.114 31.241 1.00 41.09 319 PRO A N 1
ATOM 2578 C CA . PRO A 1 319 ? -24.364 -4.759 32.280 1.00 41.09 319 PRO A CA 1
ATOM 2579 C C . PRO A 1 319 ? -22.882 -5.080 31.971 1.00 41.09 319 PRO A C 1
ATOM 2581 O O . PRO A 1 319 ? -22.538 -5.891 31.116 1.00 41.09 319 PRO A O 1
ATOM 2584 N N . LYS A 1 320 ? -21.983 -4.426 32.726 1.00 49.75 320 LYS A N 1
ATOM 2585 C CA . LYS A 1 320 ? -20.531 -4.685 32.780 1.00 49.75 320 LYS A CA 1
ATOM 2586 C C . LYS A 1 320 ? -20.249 -6.145 33.177 1.00 49.75 320 LYS A C 1
ATOM 2588 O O . LYS A 1 320 ? -20.325 -6.480 34.358 1.00 49.75 320 LYS A O 1
ATOM 2593 N N . GLU A 1 321 ? -19.841 -6.990 32.232 1.00 40.34 321 GLU A N 1
ATOM 2594 C CA . GLU A 1 321 ? -19.228 -8.284 32.557 1.00 40.34 321 GLU A CA 1
ATOM 2595 C C . GLU A 1 321 ? -17.774 -8.086 33.012 1.00 40.34 321 GLU A C 1
ATOM 2597 O O . GLU A 1 321 ? -16.935 -7.534 32.298 1.00 40.34 321 GLU A O 1
ATOM 2602 N N . ARG A 1 322 ? -17.472 -8.542 34.234 1.00 41.44 322 ARG A N 1
ATOM 2603 C CA . ARG A 1 322 ? -16.103 -8.662 34.750 1.00 41.44 322 ARG A CA 1
ATOM 2604 C C . ARG A 1 322 ? -15.362 -9.726 33.939 1.00 41.44 322 ARG A C 1
ATOM 2606 O O . ARG A 1 322 ? -15.689 -10.907 34.032 1.00 41.44 322 ARG A O 1
ATOM 2613 N N . VAL A 1 323 ? -14.332 -9.318 33.203 1.00 43.31 323 VAL A N 1
ATOM 2614 C CA . VAL A 1 323 ? -13.394 -10.243 32.553 1.00 43.31 323 VAL A CA 1
ATOM 2615 C C . VAL A 1 323 ? -12.682 -11.058 33.639 1.00 43.31 323 VAL A C 1
ATOM 2617 O O . VAL A 1 323 ? -11.936 -10.507 34.448 1.00 43.31 323 VAL A O 1
ATOM 2620 N N . LYS A 1 324 ? -12.938 -12.370 33.684 1.00 35.22 324 LYS A N 1
ATOM 2621 C CA . LYS A 1 324 ? -12.192 -13.311 34.528 1.00 35.22 324 LYS A CA 1
ATOM 2622 C C . LYS A 1 324 ? -10.894 -13.678 33.816 1.00 35.22 324 LYS A C 1
ATOM 2624 O O . LYS A 1 324 ? -10.914 -14.386 32.815 1.00 35.22 324 LYS A O 1
ATOM 2629 N N . TRP A 1 325 ? -9.775 -13.212 34.352 1.00 39.69 325 TRP A N 1
ATOM 2630 C CA . TRP A 1 325 ? -8.456 -13.734 34.011 1.00 39.69 325 TRP A CA 1
ATOM 2631 C C . TRP A 1 325 ? -8.166 -14.951 34.889 1.00 39.69 325 TRP A C 1
ATOM 2633 O O . TRP A 1 325 ? -8.499 -14.944 36.074 1.00 39.69 325 TRP A O 1
ATOM 2643 N N . PHE A 1 326 ? -7.524 -15.973 34.329 1.00 33.47 326 PHE A N 1
ATOM 2644 C CA . PHE A 1 326 ? -6.836 -16.988 35.120 1.00 33.47 326 PHE A CA 1
ATOM 2645 C C . PHE A 1 326 ? -5.359 -16.984 34.725 1.00 33.47 326 PHE A C 1
ATOM 2647 O O . PHE A 1 326 ? -5.021 -16.942 33.542 1.00 33.47 326 PHE A O 1
ATOM 2654 N N . SER A 1 327 ? -4.487 -16.988 35.727 1.00 36.12 327 SER A N 1
ATOM 2655 C CA . SER A 1 327 ? -3.041 -17.074 35.543 1.00 36.12 327 SER A CA 1
ATOM 2656 C C . SER A 1 327 ? -2.621 -18.536 35.606 1.00 36.12 327 SER A C 1
ATOM 2658 O O . SER A 1 327 ? -2.981 -19.243 36.546 1.00 36.12 327 SER A O 1
ATOM 2660 N N . ILE A 1 328 ? -1.848 -18.988 34.620 1.00 35.47 328 ILE A N 1
ATOM 2661 C CA . ILE A 1 328 ? -1.232 -20.318 34.624 1.00 35.47 328 ILE A CA 1
ATOM 2662 C C . ILE A 1 328 ? 0.110 -20.212 35.360 1.00 35.47 328 ILE A C 1
ATOM 2664 O O . ILE A 1 328 ? 0.976 -19.462 34.904 1.00 35.47 328 ILE A O 1
ATOM 2668 N N . PRO A 1 329 ? 0.328 -20.933 36.474 1.00 36.94 329 PRO A N 1
ATOM 2669 C CA . PRO A 1 329 ? 1.631 -20.965 37.117 1.00 36.94 329 PRO A CA 1
ATOM 2670 C C . PRO A 1 329 ? 2.606 -21.808 36.286 1.00 36.94 329 PRO A C 1
ATOM 2672 O O . PRO A 1 329 ? 2.318 -22.942 35.902 1.00 36.94 329 PRO A O 1
ATOM 2675 N N . TYR A 1 330 ? 3.784 -21.250 36.019 1.00 44.38 330 TYR A N 1
ATOM 2676 C CA . TYR A 1 330 ? 4.887 -21.967 35.388 1.00 44.38 330 TYR A CA 1
ATOM 2677 C C . TYR A 1 330 ? 5.498 -22.970 36.379 1.00 44.38 330 TYR A C 1
ATOM 2679 O O . TYR A 1 330 ? 6.102 -22.579 37.378 1.00 44.38 330 TYR A O 1
ATOM 2687 N N . LEU A 1 331 ? 5.362 -24.268 36.095 1.00 41.00 331 LEU A N 1
ATOM 2688 C CA . LEU A 1 331 ? 6.003 -25.346 36.850 1.00 41.00 331 LEU A CA 1
ATOM 2689 C C . LEU A 1 331 ? 7.277 -25.803 36.124 1.00 41.00 331 LEU A C 1
ATOM 2691 O O . LEU A 1 331 ? 7.229 -26.401 35.054 1.00 41.00 331 LEU A O 1
ATOM 2695 N N . LYS A 1 332 ? 8.437 -25.535 36.737 1.00 37.19 332 LYS A N 1
ATOM 2696 C CA . LYS A 1 332 ? 9.795 -25.693 36.170 1.00 37.19 332 LYS A CA 1
ATOM 2697 C C . LYS A 1 332 ? 10.258 -27.151 35.950 1.00 37.19 332 LYS A C 1
ATOM 2699 O O . LYS A 1 332 ? 11.441 -27.380 35.717 1.00 37.19 332 LYS A O 1
ATOM 2704 N N . ARG A 1 333 ? 9.394 -28.164 36.053 1.00 42.88 333 ARG A N 1
ATOM 2705 C CA . ARG A 1 333 ? 9.816 -29.575 35.979 1.00 42.88 333 ARG A CA 1
ATOM 2706 C C . ARG A 1 333 ? 8.783 -30.465 35.303 1.00 42.88 333 ARG A C 1
ATOM 2708 O O . ARG A 1 333 ? 8.008 -31.084 36.004 1.00 42.88 333 ARG A O 1
ATOM 2715 N N . TYR A 1 334 ? 8.855 -30.582 33.979 1.00 36.31 334 TYR A N 1
ATOM 2716 C CA . TYR A 1 334 ? 8.598 -31.837 33.262 1.00 36.31 334 TYR A CA 1
ATOM 2717 C C . TYR A 1 334 ? 9.411 -31.815 31.959 1.00 36.31 334 TYR A C 1
ATOM 2719 O O . TYR A 1 334 ? 9.021 -31.201 30.971 1.00 36.31 334 TYR A O 1
ATOM 2727 N N . ARG A 1 335 ? 10.592 -32.448 31.986 1.00 36.41 335 ARG A N 1
ATOM 2728 C CA . ARG A 1 335 ? 11.233 -32.981 30.778 1.00 36.41 335 ARG A CA 1
ATOM 2729 C C . ARG A 1 335 ? 10.506 -34.286 30.473 1.00 36.41 335 ARG A C 1
ATOM 2731 O O . ARG A 1 335 ? 10.510 -35.174 31.320 1.00 36.41 335 ARG A O 1
ATOM 2738 N N . ILE A 1 336 ? 9.875 -34.380 29.311 1.00 35.94 336 ILE A N 1
ATOM 2739 C CA . ILE A 1 336 ? 9.544 -35.677 28.722 1.00 35.94 336 ILE A CA 1
ATOM 2740 C C . ILE A 1 336 ? 10.752 -36.027 27.853 1.00 35.94 336 ILE A C 1
ATOM 2742 O O . ILE A 1 336 ? 11.178 -35.190 27.053 1.00 35.94 336 ILE A O 1
ATOM 2746 N N . ASN A 1 337 ? 11.353 -37.180 28.152 1.00 38.34 337 ASN A N 1
ATOM 2747 C CA . ASN A 1 337 ? 12.515 -37.742 27.461 1.00 38.34 337 ASN A CA 1
ATOM 2748 C C . ASN A 1 337 ? 12.253 -37.966 25.975 1.00 38.34 337 ASN A C 1
ATOM 2750 O O . ASN A 1 337 ? 11.098 -38.316 25.638 1.00 38.34 337 ASN A O 1
#

Sequence (337 aa):
MNFVIKKLQKATRLTKQFLKDNSNIIFTKADKGNLTVALDKNMYIEKVKTMLDDKDTYMKILKDPTSKINNNLRQLLAGWKKQNYISESTYKQLYCSDGNIPRAYALPKVHKLNCPIKIIISSLDSALYNLAAFLHSLIVKSIPKAASNIENSFELVQKLKNIKIDHGFSLVSLDVISLYTDIPTDLAIDALSNRWDCICENCNLPKNEFIKAARLVLDKNNSLIFDWYKKSTFSGRFLNFLSQHSISQKKGIIFNLVDKVFYISHSQFHKKNLEFVVKILLENDYPIDFIFDTINERVKTLINKLNSCSAKKTNNNLPKERVKWFSIPYLKRYRIN

Foldseek 3Di:
DVVVVVVVVVVVVVVVVVCVVCVQWDWDAAPDDRDIDIDGNVVQVVLVVVVQVPPQQHDDDPDDCQVVLLVLQCVLLVVCVVVVQDDPVLSVQLHADDADDWDKDWHFNPVDPPRHIDIDTHRVSGNCPSLVVVLVVLCVVQDDDDPPDDDDPVSVCVVCVPDDDDPPDDDDDDDDPPVVSPDDLVVVLVVCLVSVVSSVVRGSDDSVSSSVSSCSVVDDPDDPFNDPDDDPPDPLDDAAPPDPDDPVVVLVVLLVQLCCLVVGGDPVCSVVSLVVSLVSNVVSVHDNVSSVVSSVVNVVVVVVVVVVVVVVVVDPDDDDDDDDDDDDDDDPDDDDD